Protein AF-Q73JK4-F1 (afdb_monomer)

Radius of gyration: 26.66 Å; Cα contacts (8 Å, |Δi|>4): 427; chains: 1; bounding box: 50×30×98 Å

Solvent-accessible surface area (backbone atoms only — not comparable to full-atom values): 11108 Å² total; per-residue (Å²): 114,75,69,60,55,52,54,52,52,51,53,50,55,59,63,65,76,62,78,70,52,68,52,53,29,38,41,34,30,67,18,94,51,61,34,34,29,37,45,32,38,89,97,44,72,45,82,47,76,38,48,56,70,35,71,49,78,42,79,42,57,73,50,74,44,81,46,74,71,32,61,63,66,47,53,35,36,82,47,78,59,87,50,36,35,43,34,30,57,38,85,62,67,42,66,33,43,35,41,26,69,62,42,60,40,44,39,39,29,81,89,60,58,34,34,32,44,99,87,70,43,79,40,68,58,49,78,46,51,54,42,79,46,76,51,39,18,36,50,86,86,46,62,85,71,63,38,65,56,48,69,43,52,58,88,93,43,50,28,39,52,79,50,72,57,85,43,37,41,33,24,37,39,76,66,84,71,85,46,76,49,37,37,37,55,46,77,56,92,50,37,35,42,32,38,65,59,89,128

Structure (mmCIF, N/CA/C/O backbone):
data_AF-Q73JK4-F1
#
_entry.id   AF-Q73JK4-F1
#
loop_
_atom_site.group_PDB
_atom_site.id
_atom_site.type_symbol
_atom_site.label_atom_id
_atom_site.label_alt_id
_atom_site.label_comp_id
_atom_site.label_asym_id
_atom_site.label_entity_id
_atom_site.label_seq_id
_atom_site.pdbx_PDB_ins_code
_atom_site.Cartn_x
_atom_site.Cartn_y
_atom_site.Cartn_z
_atom_site.occupancy
_atom_site.B_iso_or_equiv
_atom_site.auth_seq_id
_atom_site.auth_comp_id
_atom_site.auth_asym_id
_atom_site.auth_atom_id
_atom_site.pdbx_PDB_model_num
ATOM 1 N N . MET A 1 1 ? 7.862 6.770 -70.965 1.00 53.72 1 MET A N 1
ATOM 2 C CA . MET A 1 1 ? 8.336 7.521 -69.777 1.00 53.72 1 MET A CA 1
ATOM 3 C C . MET A 1 1 ? 7.375 7.482 -68.584 1.00 53.72 1 MET A C 1
ATOM 5 O O . MET A 1 1 ? 7.832 7.139 -67.507 1.00 53.72 1 MET A O 1
ATOM 9 N N . LYS A 1 2 ? 6.059 7.725 -68.732 1.00 56.34 2 LYS A N 1
ATOM 10 C CA . LYS A 1 2 ? 5.107 7.741 -67.589 1.00 56.34 2 LYS A CA 1
ATOM 11 C C . LYS A 1 2 ? 4.999 6.420 -66.791 1.00 56.34 2 LYS A C 1
ATOM 13 O O . LYS A 1 2 ? 4.845 6.461 -65.578 1.00 56.34 2 LYS A O 1
ATOM 18 N N . LYS A 1 3 ? 5.130 5.256 -67.446 1.00 58.12 3 LYS A N 1
ATOM 19 C CA . LYS A 1 3 ? 5.042 3.932 -66.787 1.00 58.12 3 LYS A CA 1
ATOM 20 C C . LYS A 1 3 ? 6.252 3.594 -65.897 1.00 58.12 3 LYS A C 1
ATOM 22 O O . LYS A 1 3 ? 6.072 2.969 -64.863 1.00 58.12 3 LYS A O 1
ATOM 27 N N . LEU A 1 4 ? 7.458 4.038 -66.265 1.00 66.38 4 LEU A N 1
ATOM 28 C CA . LEU A 1 4 ? 8.682 3.778 -65.487 1.00 66.38 4 LEU A CA 1
ATOM 29 C C . LEU A 1 4 ? 8.723 4.599 -64.190 1.00 66.38 4 LEU A C 1
ATOM 31 O O . LEU A 1 4 ? 9.137 4.087 -63.157 1.00 66.38 4 LEU A O 1
ATOM 35 N N . VAL A 1 5 ? 8.219 5.837 -64.225 1.00 70.88 5 VAL A N 1
ATOM 36 C CA . VAL A 1 5 ? 8.122 6.711 -63.042 1.00 70.88 5 VAL A CA 1
ATOM 37 C C . VAL A 1 5 ? 7.153 6.138 -62.002 1.00 70.88 5 VAL A C 1
ATOM 39 O O . VAL A 1 5 ? 7.446 6.168 -60.812 1.00 70.88 5 VAL A O 1
ATOM 42 N N . LEU A 1 6 ? 6.033 5.553 -62.443 1.00 69.00 6 LEU A N 1
ATOM 43 C CA . LEU A 1 6 ? 5.052 4.934 -61.549 1.00 69.00 6 LEU A CA 1
ATOM 44 C C . LEU A 1 6 ? 5.608 3.678 -60.856 1.00 69.00 6 LEU A C 1
ATOM 46 O O . LEU A 1 6 ? 5.409 3.503 -59.659 1.00 69.00 6 LEU A O 1
ATOM 50 N N . ILE A 1 7 ? 6.348 2.835 -61.585 1.00 73.56 7 ILE A N 1
ATOM 51 C CA . ILE A 1 7 ? 6.993 1.634 -61.025 1.00 73.56 7 ILE A CA 1
ATOM 52 C C . ILE A 1 7 ? 8.076 2.025 -60.010 1.00 73.56 7 ILE A C 1
ATOM 54 O O . ILE A 1 7 ? 8.154 1.426 -58.939 1.00 73.56 7 ILE A O 1
ATOM 58 N N . ALA A 1 8 ? 8.863 3.066 -60.303 1.00 72.62 8 ALA A N 1
ATOM 59 C CA . ALA A 1 8 ? 9.861 3.588 -59.373 1.00 72.62 8 ALA A CA 1
ATOM 60 C C . ALA A 1 8 ? 9.221 4.163 -58.095 1.00 72.62 8 ALA A C 1
ATOM 62 O O . ALA A 1 8 ? 9.694 3.871 -56.999 1.00 72.62 8 ALA A O 1
ATOM 63 N N . LEU A 1 9 ? 8.112 4.908 -58.205 1.00 67.88 9 LEU A N 1
ATOM 64 C CA . LEU A 1 9 ? 7.384 5.421 -57.037 1.00 67.88 9 LEU A CA 1
ATOM 6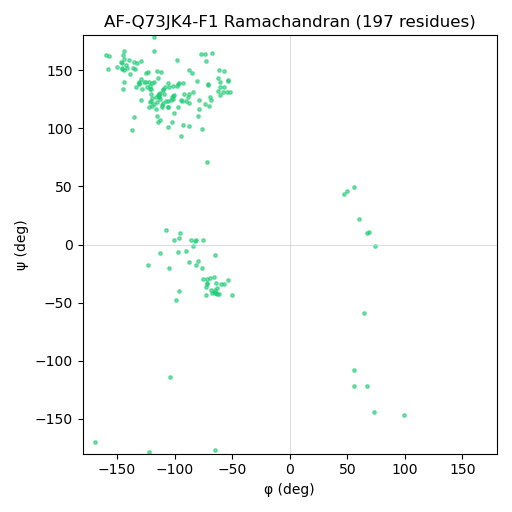5 C C . LEU A 1 9 ? 6.813 4.296 -56.163 1.00 67.88 9 LEU A C 1
ATOM 67 O O . LEU A 1 9 ? 6.919 4.357 -54.941 1.00 67.88 9 LEU A O 1
ATOM 71 N N . ILE A 1 10 ? 6.241 3.260 -56.782 1.00 69.06 10 ILE A N 1
ATOM 72 C CA . ILE A 1 10 ? 5.691 2.096 -56.075 1.00 69.06 10 ILE A CA 1
ATOM 73 C C . ILE A 1 10 ? 6.807 1.315 -55.360 1.00 69.06 10 ILE A C 1
ATOM 75 O O . ILE A 1 10 ? 6.645 0.941 -54.200 1.00 69.06 10 ILE A O 1
ATOM 79 N N . ALA A 1 11 ? 7.968 1.127 -55.995 1.00 66.38 11 ALA A N 1
ATOM 80 C CA . ALA A 1 11 ? 9.122 0.477 -55.370 1.00 66.38 11 ALA A CA 1
ATOM 81 C C . ALA A 1 11 ? 9.668 1.266 -54.162 1.00 66.38 11 ALA A C 1
ATOM 83 O O . ALA A 1 11 ? 10.025 0.666 -53.149 1.00 66.38 11 ALA A O 1
ATOM 84 N N . ILE A 1 12 ? 9.678 2.603 -54.230 1.00 63.09 12 ILE A N 1
ATOM 85 C CA . ILE A 1 12 ? 10.078 3.475 -53.111 1.00 63.09 12 ILE A CA 1
ATOM 86 C C . ILE A 1 12 ? 9.055 3.407 -51.963 1.00 63.09 12 ILE A C 1
ATOM 88 O O . ILE A 1 12 ? 9.449 3.346 -50.798 1.00 63.09 12 ILE A O 1
ATOM 92 N N . LEU A 1 13 ? 7.755 3.344 -52.275 1.00 59.56 13 LEU A N 1
ATOM 93 C CA . LEU A 1 13 ? 6.680 3.144 -51.293 1.00 59.56 13 LEU A CA 1
ATOM 94 C C . LEU A 1 13 ? 6.810 1.799 -50.555 1.00 59.56 13 LEU A C 1
ATOM 96 O O . LEU A 1 13 ? 6.700 1.762 -49.330 1.00 59.56 13 LEU A O 1
ATOM 100 N N . PHE A 1 14 ? 7.128 0.709 -51.262 1.00 58.28 14 PHE A N 1
ATOM 101 C CA . PHE A 1 14 ? 7.351 -0.601 -50.634 1.00 58.28 14 PHE A CA 1
ATOM 102 C C . PHE A 1 14 ? 8.666 -0.683 -49.842 1.00 58.28 14 PHE A C 1
ATOM 104 O O . PHE A 1 14 ? 8.705 -1.334 -48.799 1.00 58.28 14 PHE A O 1
ATOM 111 N N . ALA A 1 15 ? 9.724 0.012 -50.273 1.00 59.12 15 ALA A N 1
ATOM 112 C CA . ALA A 1 15 ? 10.984 0.086 -49.528 1.00 59.12 15 ALA A CA 1
ATOM 113 C C . ALA A 1 15 ? 10.872 0.945 -48.250 1.00 59.12 15 ALA A C 1
ATOM 115 O O . ALA A 1 15 ? 11.559 0.678 -47.261 1.00 59.12 15 ALA A O 1
ATOM 116 N N . GLY A 1 16 ? 9.992 1.953 -48.247 1.00 52.31 16 GLY A N 1
ATOM 117 C CA . GLY A 1 16 ? 9.736 2.826 -47.096 1.00 52.31 16 GLY A CA 1
ATOM 118 C C . GLY A 1 16 ? 8.901 2.181 -45.984 1.00 52.31 16 GLY A C 1
ATOM 119 O O . GLY A 1 16 ? 9.106 2.490 -44.813 1.00 52.31 16 GLY A O 1
ATOM 120 N N . CYS A 1 17 ? 8.013 1.238 -46.315 1.00 56.53 17 CYS A N 1
ATOM 121 C CA . CYS A 1 17 ? 7.096 0.597 -45.360 1.00 56.53 17 CYS A CA 1
ATOM 122 C C . CYS A 1 17 ? 7.697 -0.565 -44.538 1.00 56.53 17 CYS A C 1
ATOM 124 O O . CYS A 1 17 ? 6.978 -1.191 -43.762 1.00 56.53 17 CYS A O 1
ATOM 126 N N . GLY A 1 18 ? 8.991 -0.879 -44.692 1.00 57.12 18 GLY A N 1
ATOM 127 C CA . GLY A 1 18 ? 9.591 -2.104 -44.140 1.00 57.12 18 GLY A CA 1
ATOM 128 C C . GLY A 1 18 ? 10.615 -1.937 -43.012 1.00 57.12 18 GLY A C 1
ATOM 129 O O . GLY A 1 18 ? 11.055 -2.944 -42.454 1.00 57.12 18 GLY A O 1
ATOM 130 N N . LYS A 1 19 ? 11.040 -0.714 -42.661 1.00 66.88 19 LYS A N 1
ATOM 131 C CA . LYS A 1 19 ? 12.055 -0.535 -41.608 1.00 66.88 19 LYS A CA 1
ATOM 132 C C . LYS A 1 19 ? 11.429 -0.729 -40.233 1.00 66.88 19 LYS A C 1
ATOM 134 O O . LYS A 1 19 ? 10.811 0.173 -39.677 1.00 66.88 19 LYS A O 1
ATOM 139 N N . LYS A 1 20 ? 11.618 -1.925 -39.684 1.00 78.38 20 LYS A N 1
ATOM 140 C CA . LYS A 1 20 ? 11.304 -2.215 -38.290 1.00 78.38 20 LYS A CA 1
ATOM 141 C C . LYS A 1 20 ? 12.303 -1.478 -37.404 1.00 78.38 20 LYS A C 1
ATOM 143 O O . LYS A 1 20 ? 13.510 -1.699 -37.520 1.00 78.38 20 LYS A O 1
ATOM 148 N N . GLU A 1 21 ? 11.797 -0.591 -36.555 1.00 86.44 21 GLU A N 1
ATOM 149 C CA . GLU A 1 21 ? 12.604 0.037 -35.511 1.00 86.44 21 GLU A CA 1
ATOM 150 C C . GLU A 1 21 ? 13.150 -1.057 -34.588 1.00 86.44 21 GLU A C 1
ATOM 152 O O . GLU A 1 21 ? 12.469 -2.045 -34.315 1.00 86.44 21 GLU A O 1
ATOM 157 N N . LYS A 1 22 ? 14.399 -0.923 -34.164 1.00 91.12 22 LYS A N 1
ATOM 158 C CA . LYS A 1 22 ? 15.043 -1.850 -33.240 1.00 91.12 22 LYS A CA 1
ATOM 159 C C . LYS A 1 22 ? 16.075 -1.094 -32.430 1.00 91.12 22 LYS A C 1
ATOM 161 O O . LYS A 1 22 ? 16.637 -0.113 -32.919 1.00 91.12 22 LYS A O 1
ATOM 166 N N . GLY A 1 23 ? 16.351 -1.571 -31.231 1.00 94.00 23 GLY A N 1
ATOM 167 C CA . GLY A 1 23 ? 17.284 -0.905 -30.342 1.00 94.00 23 GLY A CA 1
ATOM 168 C C . GLY A 1 23 ? 17.656 -1.755 -29.145 1.00 94.00 23 GLY A C 1
ATOM 169 O O . GLY A 1 23 ? 17.347 -2.944 -29.072 1.00 94.00 23 GLY A O 1
ATOM 170 N N . ILE A 1 24 ? 18.339 -1.109 -28.212 1.00 96.62 24 ILE A N 1
ATOM 171 C CA . ILE A 1 24 ? 18.649 -1.641 -26.893 1.00 96.62 24 ILE A CA 1
ATOM 172 C C . ILE A 1 24 ? 18.039 -0.670 -25.891 1.00 96.62 24 ILE A C 1
ATOM 174 O O . ILE A 1 24 ? 18.169 0.543 -26.056 1.00 96.62 24 ILE A O 1
ATOM 178 N N . VAL A 1 25 ? 17.355 -1.204 -24.885 1.00 97.50 25 VAL A N 1
ATOM 179 C CA . VAL A 1 25 ? 16.922 -0.442 -23.716 1.00 97.50 25 VAL A CA 1
ATOM 180 C C . VAL A 1 25 ? 17.686 -0.934 -22.495 1.00 97.50 25 VAL A C 1
ATOM 182 O O . VAL A 1 25 ? 17.672 -2.128 -22.193 1.00 97.50 25 VAL A O 1
ATOM 185 N N . THR A 1 26 ? 18.343 -0.017 -21.794 1.00 98.38 26 THR A N 1
ATOM 186 C CA . THR A 1 26 ? 18.981 -0.287 -20.505 1.00 98.38 26 THR A CA 1
ATOM 187 C C . THR A 1 26 ? 17.956 -0.082 -19.400 1.00 98.38 26 THR A C 1
ATOM 189 O O . THR A 1 26 ? 17.386 1.000 -19.260 1.00 98.38 26 THR A O 1
ATOM 192 N N . ILE A 1 27 ? 17.707 -1.111 -18.600 1.00 98.38 27 ILE A N 1
ATOM 193 C CA . ILE A 1 27 ? 16.802 -1.052 -17.453 1.00 98.38 27 ILE A CA 1
ATOM 194 C C . ILE A 1 27 ? 17.660 -1.031 -16.194 1.00 98.38 27 ILE A C 1
ATOM 196 O O . ILE A 1 27 ? 18.408 -1.971 -15.945 1.00 98.38 27 ILE A O 1
ATOM 200 N N . GLU A 1 28 ? 17.566 0.040 -15.411 1.00 98.44 28 GLU A N 1
ATOM 201 C CA . GLU A 1 28 ? 18.341 0.243 -14.186 1.00 98.44 28 GLU A CA 1
ATOM 202 C C . GLU A 1 28 ? 17.430 0.229 -12.962 1.00 98.44 28 GLU A C 1
ATOM 204 O O . GLU A 1 28 ? 16.466 0.998 -12.875 1.00 98.44 28 GLU A O 1
ATOM 209 N N . ASN A 1 29 ? 17.783 -0.592 -11.976 1.00 98.50 29 ASN A N 1
ATOM 210 C CA . ASN A 1 29 ? 17.177 -0.535 -10.659 1.00 98.50 29 ASN A CA 1
ATOM 211 C C . ASN A 1 29 ? 18.012 0.370 -9.749 1.00 98.50 29 ASN A C 1
ATOM 213 O O . ASN A 1 29 ? 19.047 -0.037 -9.237 1.00 98.50 29 ASN A O 1
ATOM 217 N N . LYS A 1 30 ? 17.560 1.599 -9.511 1.00 97.69 30 LYS A N 1
ATOM 218 C CA . LYS A 1 30 ? 18.122 2.489 -8.479 1.00 97.69 30 LYS A CA 1
ATOM 219 C C . LYS A 1 30 ? 17.186 2.632 -7.275 1.00 97.69 30 LYS A C 1
ATOM 221 O O . LYS A 1 30 ? 17.375 3.521 -6.449 1.00 97.69 30 LYS A O 1
ATOM 226 N N . SER A 1 31 ? 16.162 1.785 -7.181 1.00 96.44 31 SER A N 1
ATOM 227 C CA . SER A 1 31 ? 15.329 1.673 -5.987 1.00 96.44 31 SER A CA 1
ATOM 228 C C . SER A 1 31 ? 16.056 0.875 -4.901 1.00 96.44 31 SER A C 1
ATOM 230 O O . SER A 1 31 ? 17.026 0.166 -5.170 1.00 96.44 31 SER A O 1
ATOM 232 N N . SER A 1 32 ? 15.572 0.961 -3.665 1.00 94.81 32 SER A N 1
ATOM 233 C CA . SER A 1 32 ? 16.084 0.163 -2.544 1.00 94.81 32 SER A CA 1
ATOM 234 C C . SER A 1 32 ? 15.521 -1.261 -2.498 1.00 94.81 32 SER A C 1
ATOM 236 O O . SER A 1 32 ? 15.800 -1.993 -1.551 1.00 94.81 32 SER A O 1
ATOM 238 N N . TYR A 1 33 ? 14.712 -1.659 -3.483 1.00 94.75 33 TYR A N 1
ATOM 239 C CA . TYR A 1 33 ? 14.026 -2.947 -3.504 1.00 94.75 33 TYR A CA 1
ATOM 240 C C . TYR A 1 33 ? 14.542 -3.822 -4.647 1.00 94.75 33 TYR A C 1
ATOM 242 O O . TYR A 1 33 ? 14.789 -3.305 -5.738 1.00 94.75 33 TYR A O 1
ATOM 250 N N . PRO A 1 34 ? 14.655 -5.147 -4.457 1.00 97.19 34 PRO A N 1
ATOM 251 C CA . PRO A 1 34 ? 14.716 -6.067 -5.582 1.00 97.19 34 PRO A CA 1
ATOM 252 C C . PRO A 1 34 ? 13.457 -5.895 -6.429 1.00 97.19 34 PRO A C 1
ATOM 254 O O . PRO A 1 34 ? 12.347 -5.893 -5.891 1.00 97.19 34 PRO A O 1
ATOM 257 N N . ILE A 1 35 ? 13.625 -5.749 -7.739 1.00 97.69 35 ILE A N 1
ATOM 258 C CA . ILE A 1 35 ? 12.501 -5.604 -8.662 1.00 97.69 35 ILE A CA 1
ATOM 259 C C . ILE A 1 35 ? 12.349 -6.864 -9.496 1.00 97.69 35 ILE A C 1
ATOM 261 O O . ILE A 1 35 ? 13.325 -7.397 -10.012 1.00 97.69 35 ILE A O 1
ATOM 265 N N . GLU A 1 36 ? 11.115 -7.321 -9.642 1.00 97.88 36 GLU A N 1
ATOM 266 C CA . GLU A 1 36 ? 10.721 -8.375 -10.568 1.00 97.88 36 GLU A CA 1
ATOM 267 C C . GLU A 1 36 ? 9.871 -7.718 -11.653 1.00 97.88 36 GLU A C 1
ATOM 269 O O . GLU A 1 36 ? 8.835 -7.118 -11.349 1.00 97.88 36 GLU A O 1
ATOM 274 N N . PHE A 1 37 ? 10.291 -7.797 -12.912 1.00 97.50 37 PHE A N 1
ATOM 275 C CA . PHE A 1 37 ? 9.540 -7.233 -14.030 1.00 97.50 37 PHE A CA 1
ATOM 276 C C . PHE A 1 37 ? 9.485 -8.187 -15.217 1.00 97.50 37 PHE A C 1
ATOM 278 O O . PHE A 1 37 ? 10.373 -9.005 -15.447 1.00 97.50 37 PHE A O 1
ATOM 285 N N . GLU A 1 38 ? 8.412 -8.052 -15.981 1.00 97.50 38 GLU A N 1
ATOM 286 C CA . GLU A 1 38 ? 8.227 -8.716 -17.257 1.00 97.50 38 GLU A CA 1
ATOM 287 C C . GLU A 1 38 ? 8.705 -7.788 -18.371 1.00 97.50 38 GLU A C 1
ATOM 289 O O . GLU A 1 38 ? 8.229 -6.655 -18.498 1.00 97.50 38 GLU A O 1
ATOM 294 N N . PHE A 1 39 ? 9.639 -8.278 -19.180 1.00 97.00 39 PHE A N 1
ATOM 295 C CA . PHE A 1 39 ? 10.012 -7.656 -20.441 1.00 97.00 39 PHE A CA 1
ATOM 296 C C . PHE A 1 39 ? 9.330 -8.410 -21.579 1.00 97.00 39 PHE A C 1
ATOM 298 O O . PHE A 1 39 ? 9.655 -9.573 -21.816 1.00 97.00 39 PHE A O 1
ATOM 305 N N . ALA A 1 40 ? 8.395 -7.760 -22.268 1.00 95.56 40 ALA A N 1
ATOM 306 C CA . ALA A 1 40 ? 7.591 -8.374 -23.320 1.00 95.56 40 ALA A CA 1
ATOM 307 C C . ALA A 1 40 ? 7.756 -7.647 -24.657 1.00 95.56 40 ALA A C 1
ATOM 309 O O . ALA A 1 40 ? 7.729 -6.420 -24.710 1.00 95.56 40 ALA A O 1
ATOM 310 N N . GLN A 1 41 ? 7.892 -8.400 -25.743 1.00 94.06 41 GLN A N 1
ATOM 311 C CA . GLN A 1 41 ? 7.932 -7.895 -27.118 1.00 94.06 41 GLN A CA 1
ATOM 312 C C . GLN A 1 41 ? 7.540 -9.011 -28.088 1.00 94.06 41 GLN A C 1
ATOM 314 O O . GLN A 1 41 ? 7.802 -10.172 -27.809 1.00 94.06 41 GLN A O 1
ATOM 319 N N . ASN A 1 42 ? 6.955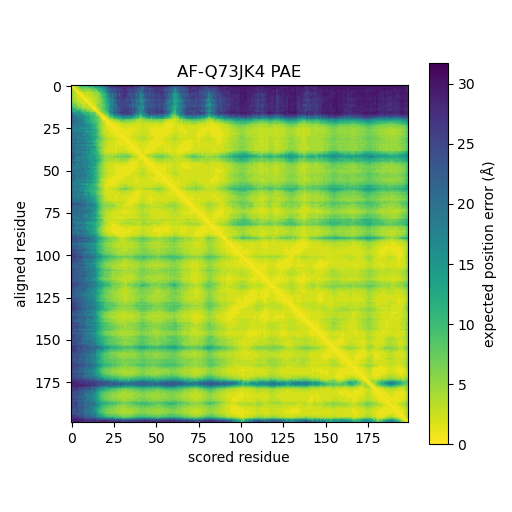 -8.681 -29.242 1.00 89.25 42 ASN A N 1
ATOM 320 C CA . ASN A 1 42 ? 6.739 -9.636 -30.344 1.00 89.25 42 ASN A CA 1
ATOM 321 C C . ASN A 1 42 ? 6.141 -11.000 -29.927 1.00 89.25 42 ASN A C 1
ATOM 323 O O . ASN A 1 42 ? 6.580 -12.036 -30.413 1.00 89.25 42 ASN A O 1
ATOM 327 N N . TYR A 1 43 ? 5.126 -10.995 -29.055 1.00 86.56 43 TYR A N 1
ATOM 328 C CA . TYR A 1 43 ? 4.458 -12.198 -28.517 1.00 86.56 43 TYR A CA 1
ATOM 329 C C . TYR A 1 43 ? 5.314 -13.090 -27.602 1.00 86.56 43 TYR A C 1
ATOM 331 O O . TYR A 1 43 ? 4.868 -14.164 -27.208 1.00 86.56 43 TYR A O 1
ATOM 339 N N . GLU A 1 44 ? 6.494 -12.628 -27.205 1.00 91.06 44 GLU A N 1
ATOM 340 C CA . GLU A 1 44 ? 7.361 -13.279 -26.231 1.00 91.06 44 GLU A CA 1
ATOM 341 C C . GLU A 1 44 ? 7.503 -12.405 -24.984 1.00 91.06 44 GLU A C 1
ATOM 343 O O . GLU A 1 44 ? 7.474 -11.170 -25.051 1.00 91.06 44 GLU A O 1
ATOM 348 N N . SER A 1 45 ? 7.682 -13.038 -23.827 1.00 94.81 45 SER A N 1
ATOM 349 C CA . SER A 1 45 ? 8.042 -12.327 -22.608 1.00 94.81 45 SER A CA 1
ATOM 350 C C . SER A 1 45 ? 9.033 -13.104 -21.756 1.00 94.81 45 SER A C 1
ATOM 352 O O . SER A 1 45 ? 9.116 -14.331 -21.805 1.00 94.81 45 SER A O 1
ATOM 354 N N . LYS A 1 46 ? 9.830 -12.360 -20.990 1.00 96.12 46 LYS A N 1
ATOM 355 C CA . LYS A 1 46 ? 10.783 -12.897 -20.020 1.00 96.12 46 LYS A CA 1
ATOM 356 C C . LYS A 1 46 ? 10.616 -12.194 -18.684 1.00 96.12 46 LYS A C 1
ATOM 358 O O . LYS A 1 46 ? 10.456 -10.974 -18.629 1.00 96.12 46 LYS A O 1
ATOM 363 N N . MET A 1 47 ? 10.698 -12.972 -17.615 1.00 97.81 47 MET A 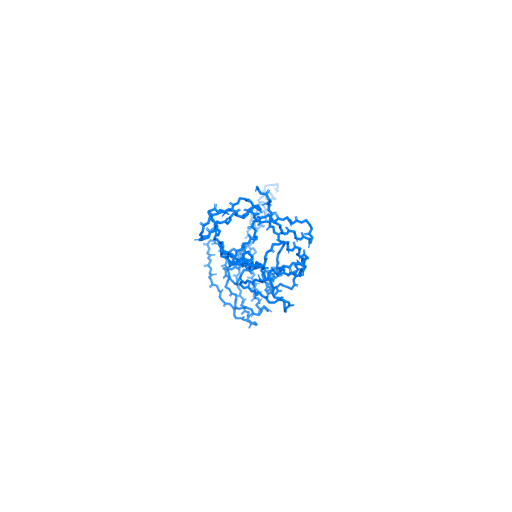N 1
ATOM 364 C CA . MET A 1 47 ? 10.761 -12.453 -16.255 1.00 97.81 47 MET A CA 1
ATOM 365 C C . MET A 1 47 ? 12.213 -12.175 -15.888 1.00 97.81 47 MET A C 1
ATOM 367 O O . MET A 1 47 ? 13.078 -13.028 -16.079 1.00 97.81 47 MET A O 1
ATOM 371 N N . ILE A 1 48 ? 12.479 -10.976 -15.378 1.00 97.81 48 ILE A N 1
ATOM 372 C CA . ILE A 1 48 ? 13.806 -10.545 -14.943 1.00 97.81 48 ILE A CA 1
ATOM 373 C C . ILE A 1 48 ? 13.710 -10.041 -13.507 1.00 97.81 48 ILE A C 1
ATOM 375 O O . ILE A 1 48 ? 12.763 -9.341 -13.144 1.00 97.81 48 ILE A O 1
ATOM 379 N N . ILE A 1 49 ? 14.720 -10.386 -12.710 1.00 98.12 49 ILE A N 1
ATOM 380 C CA . ILE A 1 49 ? 14.924 -9.846 -11.369 1.00 98.12 49 ILE A CA 1
ATOM 381 C C . ILE A 1 49 ? 16.196 -8.998 -11.385 1.00 98.12 49 ILE A C 1
ATOM 383 O O . ILE A 1 49 ? 17.229 -9.472 -11.851 1.00 98.12 49 ILE A O 1
ATOM 387 N N . LEU A 1 50 ? 16.123 -7.770 -10.870 1.00 98.31 50 LEU A N 1
ATOM 388 C CA . LEU A 1 50 ? 17.289 -6.908 -10.647 1.00 98.31 50 LEU A CA 1
ATOM 389 C C . LEU A 1 50 ? 17.393 -6.557 -9.167 1.00 98.31 50 LEU A C 1
ATOM 391 O O . LEU A 1 50 ? 16.420 -6.080 -8.573 1.00 98.31 50 LEU A O 1
ATOM 395 N N . GLN A 1 51 ? 18.571 -6.753 -8.576 1.00 98.25 51 GLN A N 1
ATOM 396 C CA . GLN A 1 51 ? 18.856 -6.267 -7.229 1.00 98.25 51 GLN A CA 1
ATOM 397 C C . GLN A 1 51 ? 19.043 -4.742 -7.242 1.00 98.25 51 GLN A C 1
ATOM 399 O O . GLN A 1 51 ? 19.190 -4.138 -8.311 1.00 98.25 51 GLN A O 1
ATOM 404 N N . PRO A 1 52 ? 18.990 -4.077 -6.076 1.00 98.06 52 PRO A N 1
ATOM 405 C CA . PRO A 1 52 ? 19.326 -2.663 -5.985 1.00 98.06 52 PRO A CA 1
ATOM 406 C C . PRO A 1 52 ? 20.691 -2.358 -6.614 1.00 98.06 52 PRO A C 1
ATOM 408 O O . PRO A 1 52 ? 21.689 -2.991 -6.283 1.00 98.06 52 PRO A O 1
ATOM 411 N N . ASN A 1 53 ? 20.727 -1.334 -7.464 1.00 97.38 53 ASN A N 1
ATOM 412 C CA . ASN A 1 53 ? 21.863 -0.866 -8.268 1.00 97.38 53 ASN A CA 1
ATOM 413 C C . ASN A 1 53 ? 22.252 -1.716 -9.484 1.00 97.38 53 ASN A C 1
ATOM 415 O O . ASN A 1 53 ? 23.134 -1.276 -10.227 1.00 97.38 53 ASN A O 1
ATOM 419 N N . ASP A 1 54 ? 21.568 -2.831 -9.742 1.00 98.38 54 ASP A N 1
ATOM 420 C CA . ASP A 1 54 ? 21.773 -3.620 -10.956 1.00 98.38 54 ASP A CA 1
ATOM 421 C C . ASP A 1 54 ? 21.188 -2.928 -12.194 1.00 98.38 54 ASP A C 1
ATOM 423 O O . ASP A 1 54 ? 20.261 -2.106 -12.129 1.00 98.38 54 ASP A O 1
ATOM 427 N N . SER A 1 55 ? 21.702 -3.322 -13.355 1.00 97.88 55 SER A N 1
ATOM 428 C CA . SER A 1 55 ? 21.155 -2.960 -14.654 1.00 97.88 55 SER A CA 1
ATOM 429 C 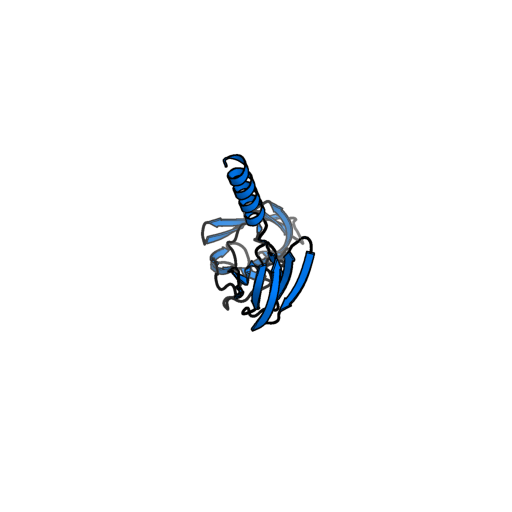C . SER A 1 55 ? 21.187 -4.134 -15.625 1.00 97.88 55 SER A C 1
ATOM 431 O O . SER A 1 55 ? 21.951 -5.085 -15.461 1.00 97.88 55 SER A O 1
ATOM 433 N N . ILE A 1 56 ? 20.344 -4.066 -16.652 1.00 98.44 56 ILE A N 1
ATOM 434 C CA . ILE A 1 56 ? 20.349 -5.024 -17.756 1.00 98.44 56 ILE A CA 1
ATOM 435 C C . ILE A 1 56 ? 20.024 -4.331 -19.071 1.00 98.44 56 ILE A C 1
ATOM 437 O O . ILE A 1 56 ? 19.110 -3.509 -19.146 1.00 98.44 56 ILE A O 1
ATOM 441 N N . ASP A 1 57 ? 20.724 -4.733 -20.123 1.00 98.19 57 ASP A N 1
ATOM 442 C CA . ASP A 1 57 ? 20.410 -4.335 -21.487 1.00 98.19 57 ASP A CA 1
ATOM 443 C C . ASP A 1 57 ? 19.466 -5.349 -22.133 1.00 98.19 57 ASP A C 1
ATOM 445 O O . ASP A 1 57 ? 19.697 -6.562 -22.125 1.00 98.19 57 ASP A O 1
ATOM 449 N N . CYS A 1 58 ? 18.376 -4.852 -22.711 1.00 96.06 58 CYS A N 1
ATOM 450 C CA . CYS A 1 58 ? 17.412 -5.658 -23.446 1.00 96.06 58 CYS A CA 1
ATOM 451 C C . CYS A 1 58 ? 17.322 -5.184 -24.894 1.00 96.06 58 CYS A C 1
ATOM 453 O O . CYS A 1 58 ? 16.939 -4.050 -25.174 1.00 96.06 58 CYS A O 1
ATOM 455 N N . VAL A 1 59 ? 17.641 -6.082 -25.825 1.00 94.56 59 VAL A N 1
ATOM 456 C CA . VAL A 1 59 ? 17.425 -5.855 -27.257 1.00 94.56 59 VAL A CA 1
ATOM 457 C C . VAL A 1 59 ? 15.929 -5.902 -27.550 1.00 94.56 59 VAL A C 1
ATOM 459 O O . VAL A 1 59 ? 15.241 -6.801 -27.060 1.00 94.56 59 VAL A O 1
ATOM 462 N N . TRP A 1 60 ? 15.433 -4.975 -28.368 1.00 93.50 60 TRP A N 1
ATOM 463 C CA . TRP A 1 60 ? 14.042 -4.955 -28.808 1.00 93.50 60 TRP A CA 1
ATOM 464 C C . TRP A 1 60 ? 13.882 -4.713 -30.310 1.00 93.50 60 TRP A C 1
ATOM 466 O O . TRP A 1 60 ? 14.698 -4.040 -30.941 1.00 93.50 60 TRP A O 1
ATOM 476 N N . GLU A 1 61 ? 12.799 -5.248 -30.874 1.00 90.69 61 GLU A N 1
ATOM 477 C CA . GLU A 1 61 ? 12.364 -5.026 -32.256 1.00 90.69 61 GLU A CA 1
ATOM 478 C C . GLU A 1 61 ? 10.892 -4.585 -32.262 1.00 90.69 61 GLU A C 1
ATOM 480 O O . GLU A 1 61 ? 10.053 -5.203 -31.613 1.00 90.69 61 GLU A O 1
ATOM 485 N N . ARG A 1 62 ? 10.568 -3.537 -33.028 1.00 87.56 62 ARG A N 1
ATOM 486 C CA . ARG A 1 62 ? 9.268 -2.847 -33.154 1.00 87.56 62 ARG A CA 1
ATOM 487 C C . ARG A 1 62 ? 8.785 -2.144 -31.886 1.00 87.56 62 ARG A C 1
ATOM 489 O O . ARG A 1 62 ? 8.523 -0.949 -31.940 1.00 87.56 62 ARG A O 1
ATOM 496 N N . TYR A 1 63 ? 8.619 -2.874 -30.789 1.00 90.00 63 TYR A N 1
ATOM 497 C CA . TYR A 1 63 ? 8.123 -2.358 -29.516 1.00 90.00 63 TYR A CA 1
ATOM 498 C C . TYR A 1 63 ? 8.576 -3.252 -28.364 1.00 90.00 63 TYR A C 1
ATOM 500 O O . TYR A 1 63 ? 8.924 -4.414 -28.561 1.00 90.00 63 TYR A O 1
ATOM 508 N N . PHE A 1 64 ? 8.515 -2.719 -27.150 1.00 94.38 64 PHE A N 1
ATOM 509 C CA . PHE A 1 64 ? 8.657 -3.504 -25.934 1.00 94.38 64 PHE A CA 1
ATOM 510 C C . PHE A 1 64 ? 7.737 -2.961 -24.841 1.00 94.38 64 PHE A C 1
ATOM 512 O O . PHE A 1 64 ? 7.325 -1.801 -24.859 1.00 94.38 64 PHE A O 1
ATOM 519 N N . HIS A 1 65 ? 7.454 -3.805 -23.858 1.00 95.06 65 HIS A N 1
ATOM 520 C CA . HIS A 1 65 ? 6.817 -3.438 -22.607 1.00 95.06 65 HIS A CA 1
ATOM 521 C C . HIS A 1 65 ? 7.707 -3.868 -21.447 1.00 95.06 65 HIS A C 1
ATOM 523 O O . HIS A 1 65 ? 8.205 -4.990 -21.420 1.00 95.06 65 HIS A O 1
ATOM 529 N N . CYS A 1 66 ? 7.868 -2.977 -20.473 1.00 95.88 66 CYS A N 1
ATOM 530 C CA . CYS A 1 66 ? 8.485 -3.277 -19.187 1.00 95.88 66 CYS A CA 1
ATOM 531 C C . CYS A 1 66 ? 7.423 -3.122 -18.096 1.00 95.88 66 CYS A C 1
ATOM 533 O O . CYS A 1 66 ? 7.029 -1.998 -17.757 1.00 95.88 66 CYS A O 1
ATOM 535 N N . ILE A 1 67 ? 6.942 -4.251 -17.576 1.00 95.44 67 ILE A N 1
ATOM 536 C CA . ILE A 1 67 ? 5.836 -4.324 -16.618 1.00 95.44 67 ILE A CA 1
ATOM 537 C C . ILE A 1 67 ? 6.385 -4.807 -15.279 1.00 95.44 67 ILE A C 1
ATOM 539 O O . ILE A 1 67 ? 6.703 -5.982 -15.117 1.00 95.44 67 ILE A O 1
ATOM 543 N N . ILE A 1 68 ? 6.477 -3.907 -14.303 1.00 96.38 68 ILE A N 1
ATOM 544 C CA . ILE A 1 68 ? 6.920 -4.255 -12.950 1.00 96.38 68 ILE A CA 1
ATOM 545 C C . ILE A 1 68 ? 5.846 -5.127 -12.286 1.00 96.38 68 ILE A C 1
ATOM 547 O O . ILE A 1 68 ? 4.683 -4.732 -12.213 1.00 96.38 68 ILE A O 1
ATOM 551 N N . LYS A 1 69 ? 6.238 -6.314 -11.818 1.00 95.31 69 LYS A N 1
ATOM 552 C CA . LYS A 1 69 ? 5.382 -7.245 -11.070 1.00 95.31 69 LYS A CA 1
ATOM 553 C C . LYS A 1 69 ? 5.563 -7.086 -9.565 1.00 95.31 69 LYS A C 1
ATOM 555 O O . LYS A 1 69 ? 4.571 -7.153 -8.842 1.00 95.31 69 LYS A O 1
ATOM 560 N N . LYS A 1 70 ? 6.802 -6.887 -9.096 1.00 93.31 70 LYS A N 1
ATOM 561 C CA . LYS A 1 70 ? 7.113 -6.672 -7.674 1.00 93.31 70 LYS A CA 1
ATOM 562 C C . LYS A 1 70 ? 8.291 -5.709 -7.467 1.00 93.31 70 LYS A C 1
ATOM 564 O O . LYS A 1 70 ? 9.190 -5.689 -8.305 1.00 93.31 70 LYS A O 1
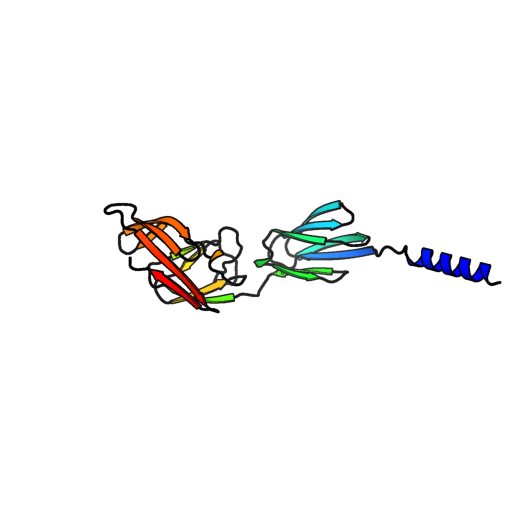ATOM 569 N N . PRO A 1 71 ? 8.327 -4.987 -6.330 1.00 92.06 71 PRO A N 1
ATOM 570 C CA . PRO A 1 71 ? 7.188 -4.725 -5.446 1.00 92.06 71 PRO A CA 1
ATOM 571 C C . PRO A 1 71 ? 6.120 -3.872 -6.159 1.00 92.06 71 PRO A C 1
ATOM 573 O O . PRO A 1 71 ? 6.229 -3.585 -7.351 1.00 92.06 71 PRO A O 1
ATOM 576 N N . SER A 1 72 ? 5.054 -3.499 -5.450 1.00 91.81 72 SER A N 1
ATOM 577 C CA . SER A 1 72 ? 3.999 -2.645 -6.008 1.00 91.81 72 SER A CA 1
ATOM 578 C C . SER A 1 72 ? 4.563 -1.352 -6.605 1.00 91.81 72 SER A C 1
ATOM 580 O O . SER A 1 72 ? 5.430 -0.701 -6.022 1.00 91.81 72 SER A O 1
ATOM 582 N N . THR A 1 73 ? 3.996 -0.909 -7.726 1.00 92.81 73 THR A N 1
ATOM 583 C CA . THR A 1 73 ? 4.343 0.379 -8.339 1.00 92.81 73 THR A CA 1
ATOM 584 C C . THR A 1 73 ? 3.960 1.581 -7.474 1.00 92.81 73 THR A C 1
ATOM 586 O O . THR A 1 73 ? 4.361 2.690 -7.789 1.00 92.81 73 THR A O 1
ATOM 589 N N . ASN A 1 74 ? 3.208 1.401 -6.383 1.00 93.81 74 ASN A N 1
ATOM 590 C CA . ASN A 1 74 ? 2.923 2.490 -5.442 1.00 93.81 74 ASN A CA 1
ATOM 591 C C . ASN A 1 74 ? 4.196 3.005 -4.756 1.00 93.81 74 ASN A C 1
ATOM 593 O O . ASN A 1 74 ? 4.295 4.196 -4.478 1.00 93.81 74 ASN A O 1
ATOM 597 N N . ILE A 1 75 ? 5.175 2.130 -4.515 1.00 93.94 75 ILE A N 1
ATOM 598 C CA . ILE A 1 75 ? 6.430 2.478 -3.830 1.00 93.94 75 ILE A CA 1
ATOM 599 C C . ILE A 1 75 ? 7.590 2.690 -4.808 1.00 93.94 75 ILE A C 1
ATOM 601 O O . ILE A 1 75 ? 8.719 2.933 -4.389 1.00 93.94 75 ILE A O 1
ATOM 605 N N . LEU A 1 76 ? 7.313 2.615 -6.113 1.00 95.31 76 LEU A N 1
ATOM 606 C CA . LEU A 1 76 ? 8.297 2.756 -7.178 1.00 95.31 76 LEU A CA 1
ATOM 607 C C . LEU A 1 76 ? 7.913 3.881 -8.134 1.00 95.31 76 LEU A C 1
ATOM 609 O O . LEU A 1 76 ? 6.743 4.131 -8.410 1.00 95.31 76 LEU A O 1
ATOM 613 N N . LYS A 1 77 ? 8.918 4.537 -8.699 1.00 94.31 77 LYS A N 1
ATOM 614 C CA . LYS A 1 77 ? 8.752 5.517 -9.767 1.00 94.31 77 LYS A CA 1
ATOM 615 C C . LYS A 1 77 ? 9.524 5.040 -10.987 1.00 94.31 77 LYS A C 1
ATOM 617 O O . LYS A 1 77 ? 10.721 4.790 -10.903 1.00 94.31 77 LYS A O 1
ATOM 622 N N . LYS A 1 78 ? 8.839 4.947 -12.126 1.00 94.69 78 LYS A N 1
ATOM 623 C CA . LYS A 1 78 ? 9.446 4.610 -13.417 1.00 94.69 78 LYS A CA 1
ATOM 624 C C . LYS A 1 78 ? 9.654 5.882 -14.239 1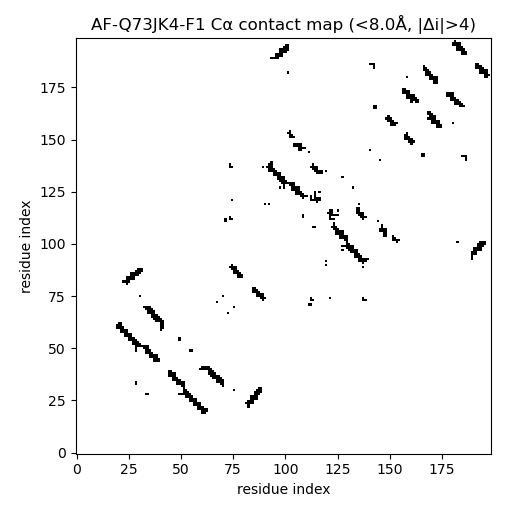.00 94.69 78 LYS A C 1
ATOM 626 O O . LYS A 1 78 ? 8.717 6.659 -14.409 1.00 94.69 78 LYS A O 1
ATOM 631 N N . GLN A 1 79 ? 10.864 6.086 -14.747 1.00 95.44 79 GLN A N 1
ATOM 632 C CA . GLN A 1 79 ? 11.185 7.086 -15.766 1.00 95.44 79 GLN A CA 1
ATOM 633 C C . GLN A 1 79 ? 11.651 6.345 -17.016 1.00 95.44 79 GLN A C 1
ATOM 635 O O . GLN A 1 79 ? 12.533 5.497 -16.914 1.00 95.44 79 GLN A O 1
ATOM 640 N N . GLU A 1 80 ? 11.054 6.624 -18.173 1.00 94.62 80 GLU A N 1
ATOM 641 C CA . GLU A 1 80 ? 11.347 5.885 -19.403 1.00 94.62 80 GLU A CA 1
ATOM 642 C C . GLU A 1 80 ? 11.641 6.811 -20.584 1.00 94.62 80 GLU A C 1
ATOM 644 O O . GLU A 1 80 ? 10.969 7.821 -20.796 1.00 94.62 80 GLU A O 1
ATOM 649 N N . THR A 1 81 ? 12.654 6.428 -21.353 1.00 92.94 81 THR A N 1
ATOM 650 C CA . THR A 1 81 ? 12.909 6.847 -22.732 1.00 92.94 81 THR A CA 1
ATOM 651 C C . THR A 1 81 ? 12.965 5.592 -23.610 1.00 92.94 81 THR A C 1
ATOM 653 O O . THR A 1 81 ? 12.778 4.474 -23.123 1.00 92.94 81 THR A O 1
ATOM 656 N N . LYS A 1 82 ? 13.227 5.743 -24.914 1.00 87.56 82 LYS A N 1
ATOM 657 C CA . LYS A 1 82 ? 13.385 4.591 -25.816 1.00 87.56 82 LYS A CA 1
ATOM 658 C C . LYS A 1 82 ? 14.626 3.745 -25.492 1.00 87.56 82 LYS A C 1
ATOM 660 O O . LYS A 1 82 ? 14.639 2.549 -25.768 1.00 87.56 82 LYS A O 1
ATOM 665 N N . GLU A 1 83 ? 15.649 4.366 -24.914 1.00 93.50 83 GLU A N 1
ATOM 666 C CA . GLU A 1 83 ? 16.971 3.787 -24.660 1.00 93.50 83 GLU A CA 1
ATOM 667 C C . GLU A 1 83 ? 17.186 3.423 -23.189 1.00 93.50 83 GLU A C 1
ATOM 669 O O . GLU A 1 83 ? 18.062 2.618 -22.883 1.00 93.50 83 GLU A O 1
ATOM 674 N N . LYS A 1 84 ? 16.413 4.003 -22.262 1.00 97.44 84 LYS A N 1
ATOM 675 C CA . LYS A 1 84 ? 16.628 3.807 -20.828 1.00 97.44 84 LYS A CA 1
ATOM 676 C C . LYS A 1 84 ? 15.330 3.769 -20.034 1.00 97.44 84 LYS A C 1
ATOM 678 O O . LYS A 1 84 ? 14.486 4.653 -20.155 1.00 97.44 84 LYS A O 1
ATOM 683 N N . ILE A 1 85 ? 15.217 2.791 -19.142 1.00 98.06 85 ILE A N 1
ATOM 684 C CA . ILE A 1 85 ? 14.222 2.759 -18.071 1.00 98.06 85 ILE A CA 1
ATOM 685 C C . ILE A 1 85 ? 14.954 2.842 -16.741 1.00 98.06 85 ILE A C 1
ATOM 687 O O . ILE A 1 85 ? 15.780 1.996 -16.416 1.00 98.06 85 ILE A O 1
ATOM 691 N N . LEU A 1 86 ? 14.614 3.849 -15.949 1.00 98.00 86 LEU A N 1
ATOM 692 C CA . LEU A 1 86 ? 15.123 4.032 -14.603 1.00 98.00 86 LEU A CA 1
ATOM 693 C C . LEU A 1 86 ? 14.002 3.771 -13.597 1.00 98.00 86 LEU A C 1
ATOM 695 O O . LEU A 1 86 ? 12.956 4.427 -13.635 1.00 98.00 86 LEU A O 1
ATOM 699 N N . ILE A 1 87 ? 14.224 2.814 -12.700 1.00 98.00 87 ILE A N 1
ATOM 700 C CA . ILE A 1 87 ? 13.298 2.468 -11.622 1.00 98.00 87 ILE A CA 1
ATOM 701 C C . ILE A 1 87 ? 13.876 2.998 -10.312 1.00 98.00 87 ILE A C 1
ATOM 703 O O . ILE A 1 87 ? 14.975 2.629 -9.908 1.00 98.00 87 ILE A O 1
ATOM 707 N N . LEU A 1 88 ? 13.134 3.898 -9.676 1.00 96.56 88 LEU A N 1
ATOM 708 C CA . LEU A 1 88 ? 13.497 4.628 -8.462 1.00 96.56 88 LEU A CA 1
ATOM 709 C C . LEU A 1 88 ? 12.529 4.283 -7.327 1.00 96.56 88 LEU A C 1
ATOM 711 O O . LEU A 1 88 ? 11.427 3.789 -7.575 1.00 96.56 88 LEU A O 1
ATOM 715 N N . ASN A 1 89 ? 12.892 4.642 -6.096 1.00 94.25 89 ASN A N 1
ATOM 716 C CA . ASN A 1 89 ? 11.914 4.753 -5.014 1.00 94.25 89 ASN A CA 1
ATOM 717 C C . ASN A 1 89 ? 10.872 5.833 -5.350 1.00 94.25 89 ASN A C 1
ATOM 719 O O . ASN A 1 89 ? 11.184 6.855 -5.969 1.00 94.25 89 ASN A O 1
ATOM 723 N N . ASN A 1 90 ? 9.616 5.604 -4.964 1.00 92.00 90 ASN A N 1
ATOM 724 C CA . ASN A 1 90 ? 8.600 6.646 -5.019 1.00 92.00 90 ASN A CA 1
ATOM 725 C C . ASN A 1 90 ? 8.607 7.465 -3.726 1.00 92.00 90 ASN A C 1
ATOM 727 O O . ASN A 1 90 ? 8.018 7.065 -2.725 1.00 92.00 90 ASN A O 1
ATOM 731 N N . ASP A 1 91 ? 9.201 8.653 -3.787 1.00 85.75 91 ASP A N 1
ATOM 732 C CA . ASP A 1 91 ? 9.254 9.572 -2.644 1.00 85.75 91 ASP A CA 1
ATOM 733 C C . ASP A 1 91 ? 7.986 10.438 -2.508 1.00 85.75 91 ASP A C 1
ATOM 735 O O . ASP A 1 91 ? 7.873 11.263 -1.598 1.00 85.75 91 ASP A O 1
ATOM 739 N N . LYS A 1 92 ? 7.011 10.293 -3.420 1.00 91.38 92 LYS A N 1
ATOM 740 C CA . LYS A 1 92 ? 5.765 11.062 -3.370 1.00 91.38 92 LYS A CA 1
ATOM 741 C C . LYS A 1 92 ? 4.811 10.455 -2.345 1.00 91.38 92 LYS A C 1
ATOM 743 O O . LYS A 1 92 ? 4.213 9.409 -2.588 1.00 91.38 92 LYS A O 1
ATOM 748 N N . LEU A 1 93 ? 4.599 11.181 -1.250 1.00 94.62 93 LEU A N 1
ATOM 749 C CA . LEU A 1 93 ? 3.657 10.816 -0.195 1.00 94.62 93 LEU A CA 1
ATOM 750 C C . LEU A 1 93 ? 2.464 11.770 -0.127 1.00 94.62 93 LEU A C 1
ATOM 752 O O . LEU A 1 93 ? 2.577 12.968 -0.390 1.00 94.62 93 LEU A O 1
ATOM 756 N N . TYR A 1 94 ? 1.325 11.217 0.274 1.00 96.00 94 TYR A N 1
ATOM 757 C CA . TYR A 1 94 ? 0.094 11.930 0.586 1.00 96.00 94 TYR A CA 1
ATOM 758 C C . TYR A 1 94 ? -0.083 11.942 2.101 1.00 96.00 94 TYR A C 1
ATOM 760 O O . TYR A 1 94 ? -0.088 10.884 2.735 1.00 96.00 94 TYR A O 1
ATOM 768 N N . SER A 1 95 ? -0.213 13.136 2.671 1.00 96.94 95 SER A N 1
ATOM 769 C CA . SER A 1 95 ? -0.359 13.343 4.112 1.00 96.94 95 SER A CA 1
ATOM 770 C C . SER A 1 95 ? -1.814 13.605 4.465 1.00 96.94 95 SER A C 1
ATOM 772 O O . SER A 1 95 ? -2.471 14.404 3.798 1.00 96.94 95 SER A O 1
ATOM 774 N N . TYR A 1 96 ? -2.284 12.978 5.540 1.00 97.69 96 TYR A N 1
ATOM 775 C CA . TYR A 1 96 ? -3.647 13.136 6.034 1.00 97.69 96 TYR A CA 1
ATOM 776 C C . TYR A 1 96 ? -3.660 13.464 7.520 1.00 97.69 96 TYR A C 1
ATOM 778 O O . TYR A 1 96 ? -2.890 12.887 8.291 1.00 97.69 96 TYR A O 1
ATOM 786 N N . THR A 1 97 ? -4.585 14.332 7.916 1.00 97.94 97 THR A N 1
ATOM 787 C CA . THR A 1 97 ? -4.963 14.529 9.315 1.00 97.94 97 THR A CA 1
ATOM 788 C C . THR A 1 97 ? -6.175 13.658 9.616 1.00 97.94 97 THR A C 1
ATOM 790 O O . THR A 1 97 ? -7.198 13.737 8.939 1.00 97.94 97 THR A O 1
ATOM 793 N N . VAL A 1 98 ? -6.048 12.805 10.627 1.00 98.19 98 VAL A N 1
ATOM 794 C CA . VAL A 1 98 ? -7.084 11.873 11.068 1.00 98.19 98 VAL A CA 1
ATOM 795 C C . VAL A 1 98 ? -7.664 12.368 12.384 1.00 98.19 98 VAL A C 1
ATOM 797 O O . VAL A 1 98 ? -6.934 12.503 13.363 1.00 98.19 98 VAL A O 1
ATOM 800 N N . GLN A 1 99 ? -8.975 12.578 12.421 1.00 98.25 99 GLN A N 1
ATOM 801 C CA . GLN A 1 99 ? -9.749 12.832 13.628 1.00 98.25 99 GLN A CA 1
ATOM 802 C C . GLN A 1 99 ? -10.559 11.579 13.972 1.00 98.25 99 GLN A C 1
ATOM 804 O O . GLN A 1 99 ? -11.593 11.302 13.366 1.00 98.25 99 GLN A O 1
ATOM 809 N N . ASN A 1 100 ? -10.077 10.809 14.945 1.00 98.00 100 ASN A N 1
ATOM 810 C CA . ASN A 1 100 ? -10.698 9.569 15.390 1.00 98.00 100 ASN A CA 1
ATOM 811 C C . ASN A 1 100 ? -11.462 9.766 16.708 1.00 98.00 100 ASN A C 1
ATOM 813 O O . ASN A 1 100 ? -10.875 9.855 17.786 1.00 98.00 100 ASN A O 1
ATOM 817 N N . GLY A 1 101 ? -12.789 9.806 16.624 1.00 96.38 101 GLY A N 1
ATOM 818 C CA . GLY A 1 101 ? -13.692 9.974 17.762 1.00 96.38 101 GLY A CA 1
ATOM 819 C C . GLY A 1 101 ? -14.067 8.684 18.500 1.00 96.38 101 GLY A C 1
ATOM 820 O O . GLY A 1 101 ? -14.899 8.746 19.403 1.00 96.38 101 GLY A O 1
ATOM 821 N N . VAL A 1 102 ? -13.514 7.522 18.131 1.00 94.81 102 VAL A N 1
ATOM 822 C CA . VAL A 1 102 ? -13.941 6.213 18.660 1.00 94.81 102 VAL A CA 1
ATOM 823 C C . VAL A 1 102 ? -12.934 5.678 19.694 1.00 94.81 102 VAL A C 1
ATOM 825 O O . VAL A 1 102 ? -12.782 6.257 20.772 1.00 94.81 102 VAL A O 1
ATOM 828 N N . CYS A 1 103 ? -12.255 4.574 19.390 1.00 94.75 103 CYS A N 1
ATOM 829 C CA . CYS A 1 103 ? -11.177 3.952 20.155 1.00 94.75 103 CYS A CA 1
ATOM 830 C C . CYS A 1 103 ? -9.897 3.962 19.312 1.00 94.75 103 CYS A C 1
ATOM 832 O O . CYS A 1 103 ? -9.933 4.383 18.159 1.00 94.75 103 CYS A O 1
ATOM 834 N N . ASN A 1 104 ? -8.778 3.468 19.840 1.00 96.38 104 ASN A N 1
ATOM 835 C CA . ASN A 1 104 ? -7.623 3.201 18.983 1.00 96.38 104 ASN A CA 1
ATOM 836 C C . ASN A 1 104 ? -8.026 2.165 17.923 1.00 96.38 104 ASN A C 1
ATOM 838 O O . ASN A 1 104 ? -8.604 1.130 18.256 1.00 96.38 104 ASN A O 1
ATOM 842 N N . LEU A 1 105 ? -7.759 2.473 16.656 1.00 97.06 105 LEU A N 1
ATOM 843 C CA . LEU A 1 105 ? -8.035 1.592 15.525 1.00 97.06 105 LEU A CA 1
ATOM 844 C C . LEU A 1 105 ? -6.723 1.253 14.836 1.00 97.06 105 LEU A C 1
ATOM 846 O O . LEU A 1 105 ? -5.892 2.132 14.638 1.00 97.06 105 LEU A O 1
ATOM 850 N N . THR A 1 106 ? -6.553 0.009 14.414 1.00 97.62 106 THR A N 1
ATOM 851 C CA . THR A 1 106 ? -5.426 -0.376 13.561 1.00 97.62 106 THR A CA 1
ATOM 852 C C . THR A 1 106 ? -5.898 -0.375 12.117 1.00 97.62 106 THR A C 1
ATOM 854 O O . THR A 1 106 ? -6.815 -1.119 11.772 1.00 97.62 106 THR A O 1
ATOM 857 N N . MET A 1 107 ? -5.299 0.464 11.272 1.00 97.44 107 MET A N 1
ATOM 858 C CA . MET A 1 107 ? -5.486 0.404 9.824 1.00 97.44 107 MET A CA 1
ATOM 859 C C . MET A 1 107 ? -4.460 -0.561 9.233 1.00 97.44 107 MET A C 1
ATOM 861 O O . MET A 1 107 ? -3.264 -0.423 9.478 1.00 97.44 107 MET A O 1
ATOM 865 N N . LEU A 1 108 ? -4.939 -1.532 8.464 1.00 97.69 108 LEU A N 1
ATOM 866 C CA . LEU A 1 108 ? -4.147 -2.565 7.812 1.00 97.69 108 LEU A CA 1
ATOM 867 C C . LEU A 1 108 ? -3.859 -2.169 6.363 1.00 97.69 108 LEU A C 1
ATOM 869 O O . LEU A 1 108 ? -4.749 -1.706 5.647 1.00 97.69 108 LEU A O 1
ATOM 873 N N . ASP A 1 109 ? -2.628 -2.400 5.920 1.00 96.06 109 ASP A N 1
ATOM 874 C CA . ASP A 1 109 ? -2.229 -2.208 4.529 1.00 96.06 109 ASP A CA 1
ATOM 875 C C . ASP A 1 109 ? -2.811 -3.307 3.635 1.00 96.06 109 ASP A C 1
ATOM 877 O O . ASP A 1 109 ? -3.371 -3.016 2.581 1.00 96.06 109 ASP A O 1
ATOM 881 N N . ASN A 1 110 ? -2.752 -4.563 4.093 1.00 94.38 110 ASN A N 1
ATOM 882 C CA . ASN A 1 110 ? -3.268 -5.740 3.388 1.00 94.38 110 ASN A CA 1
ATOM 883 C C . ASN A 1 110 ? -2.682 -5.904 1.967 1.00 94.38 110 ASN A C 1
ATOM 885 O O . ASN A 1 110 ? -3.422 -6.085 0.998 1.00 94.38 110 ASN A O 1
ATOM 889 N N . ASN A 1 111 ? -1.350 -5.834 1.850 1.00 91.94 111 ASN A N 1
ATOM 890 C CA . ASN A 1 111 ? -0.589 -5.945 0.594 1.00 91.94 111 ASN A CA 1
ATOM 891 C C . ASN A 1 111 ? -0.935 -4.877 -0.459 1.00 91.94 111 ASN A C 1
ATOM 893 O O . ASN A 1 111 ? -0.704 -5.071 -1.655 1.00 91.94 111 ASN A O 1
ATOM 897 N N . GLN A 1 112 ? -1.498 -3.743 -0.044 1.00 92.69 112 GLN A N 1
ATOM 898 C CA . GLN A 1 112 ? -1.792 -2.632 -0.943 1.00 92.69 112 GLN A CA 1
ATOM 899 C C . GLN A 1 112 ? -0.562 -1.758 -1.211 1.00 92.69 112 GLN A C 1
ATOM 901 O O . GLN A 1 112 ? -0.569 -0.996 -2.184 1.00 92.69 112 GLN A O 1
ATOM 906 N N . PHE A 1 113 ? 0.479 -1.851 -0.375 1.00 93.31 113 PHE A N 1
ATOM 907 C CA . PHE A 1 113 ? 1.636 -0.954 -0.371 1.00 93.31 113 PHE A CA 1
ATOM 908 C C . PHE A 1 113 ? 1.189 0.515 -0.375 1.00 93.31 113 PHE A C 1
ATOM 910 O O . PHE A 1 113 ? 1.612 1.331 -1.196 1.00 93.31 113 PHE A O 1
ATOM 917 N N . LEU A 1 114 ? 0.222 0.809 0.486 1.00 95.38 114 LEU A N 1
ATOM 918 C CA . LEU A 1 114 ? -0.437 2.091 0.662 1.00 95.38 114 LEU A CA 1
ATOM 919 C C . LEU A 1 114 ? 0.169 2.847 1.842 1.00 95.38 114 LEU A C 1
ATOM 921 O O . LEU A 1 114 ? 0.430 4.040 1.704 1.00 95.38 114 LEU A O 1
ATOM 925 N N . LEU A 1 115 ? 0.349 2.190 2.986 1.00 96.62 115 LEU A N 1
ATOM 926 C CA . LEU A 1 115 ? 0.705 2.838 4.246 1.00 96.62 115 LEU A CA 1
ATOM 927 C C . LEU A 1 115 ? 2.202 3.136 4.340 1.00 96.62 115 LEU A C 1
ATOM 929 O O . LEU A 1 115 ? 3.036 2.320 3.948 1.00 96.62 115 LEU A O 1
ATOM 933 N N . ALA A 1 116 ? 2.539 4.297 4.906 1.00 95.56 116 ALA A N 1
ATOM 934 C CA . ALA A 1 116 ? 3.915 4.706 5.152 1.00 95.56 116 ALA A CA 1
ATOM 935 C C . ALA A 1 116 ? 4.144 5.064 6.627 1.00 95.56 116 ALA A C 1
ATOM 937 O O . ALA A 1 116 ? 3.327 5.738 7.261 1.00 95.56 116 ALA A O 1
ATOM 938 N N . LEU A 1 117 ? 5.298 4.657 7.156 1.00 93.50 117 LEU A N 1
ATOM 939 C CA . LEU A 1 117 ? 5.815 5.111 8.444 1.00 93.50 117 LEU A CA 1
ATOM 940 C C . LEU A 1 117 ? 6.199 6.598 8.394 1.00 93.50 117 LEU A C 1
ATOM 942 O O . LEU A 1 117 ? 6.407 7.161 7.315 1.00 93.50 117 LEU A O 1
ATOM 946 N N . PRO A 1 118 ? 6.400 7.246 9.558 1.00 88.69 118 PRO A N 1
ATOM 947 C CA . PRO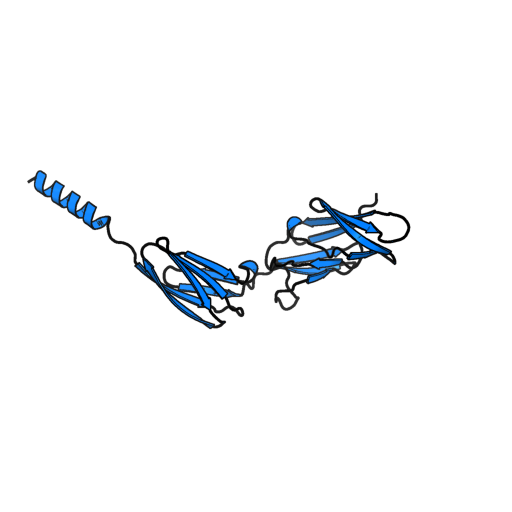 A 1 118 ? 6.961 8.595 9.617 1.00 88.69 118 PRO A CA 1
ATOM 948 C C . PRO A 1 118 ? 8.302 8.738 8.881 1.00 88.69 118 PRO A C 1
ATOM 950 O O . PRO A 1 118 ? 8.567 9.805 8.326 1.00 88.69 118 PRO A O 1
ATOM 953 N N . THR A 1 119 ? 9.087 7.653 8.831 1.00 89.81 119 THR A N 1
ATOM 954 C CA . THR A 1 119 ? 10.358 7.510 8.097 1.00 89.81 119 THR A CA 1
ATOM 955 C C . THR A 1 119 ? 10.194 7.351 6.583 1.00 89.81 119 THR A C 1
ATOM 957 O O . THR A 1 119 ? 11.190 7.174 5.893 1.00 89.81 119 THR A O 1
ATOM 960 N N . ASN A 1 120 ? 8.965 7.425 6.061 1.00 90.19 120 ASN A N 1
ATOM 961 C CA . ASN A 1 120 ? 8.606 7.268 4.648 1.00 90.19 120 ASN A CA 1
ATOM 962 C C . ASN A 1 120 ? 8.782 5.845 4.082 1.00 90.19 120 ASN A C 1
ATOM 964 O O . ASN A 1 120 ? 8.659 5.657 2.876 1.00 90.19 120 ASN A O 1
ATOM 968 N N . SER A 1 121 ? 9.018 4.840 4.927 1.00 91.06 121 SER A N 1
ATOM 969 C CA . SER A 1 121 ? 9.076 3.433 4.509 1.00 91.06 121 SER A CA 1
ATOM 970 C C . SER A 1 121 ? 7.687 2.776 4.526 1.00 91.06 121 SER A C 1
ATOM 972 O O . SER A 1 121 ? 6.867 3.147 5.370 1.00 91.06 121 SER A O 1
ATOM 974 N N . PRO A 1 122 ? 7.412 1.779 3.664 1.00 93.75 122 PRO A N 1
ATOM 975 C CA . PRO A 1 122 ? 6.188 0.978 3.727 1.00 93.75 122 PRO A CA 1
ATOM 976 C C . PRO A 1 122 ? 6.002 0.276 5.074 1.00 93.75 122 PRO A C 1
ATOM 978 O O . PRO A 1 122 ? 6.978 -0.082 5.732 1.00 93.75 122 PRO A O 1
ATOM 981 N N . THR A 1 123 ? 4.746 0.069 5.469 1.00 95.62 123 THR A N 1
ATOM 982 C CA . THR A 1 123 ? 4.369 -0.686 6.674 1.00 95.62 123 THR A CA 1
ATOM 983 C C . THR A 1 123 ? 3.096 -1.482 6.441 1.00 95.62 123 THR A C 1
ATOM 985 O O . THR A 1 123 ? 2.224 -1.053 5.689 1.00 95.62 123 THR A O 1
ATOM 988 N N . ASP A 1 124 ? 2.965 -2.613 7.129 1.00 96.94 124 ASP A N 1
ATOM 989 C CA . ASP A 1 124 ? 1.792 -3.487 7.032 1.00 96.94 124 ASP A CA 1
ATOM 990 C C . ASP A 1 124 ? 0.580 -2.940 7.791 1.00 96.94 124 ASP A C 1
ATOM 992 O O . ASP A 1 124 ? -0.558 -3.342 7.544 1.00 96.94 124 ASP A O 1
ATOM 996 N N . SER A 1 125 ? 0.807 -2.035 8.744 1.00 97.25 125 SER A N 1
ATOM 997 C CA . SER A 1 125 ? -0.261 -1.409 9.519 1.00 97.25 125 SER A CA 1
ATOM 998 C C . SER A 1 125 ? 0.174 -0.102 10.176 1.00 97.25 125 SER A C 1
ATOM 1000 O O . SER A 1 125 ? 1.369 0.184 10.308 1.00 97.25 125 SER A O 1
ATOM 1002 N N . ILE A 1 126 ? -0.815 0.691 10.595 1.00 97.44 126 ILE A N 1
ATOM 1003 C CA . ILE A 1 126 ? -0.640 1.873 11.443 1.00 97.44 126 ILE A CA 1
ATOM 1004 C C . ILE A 1 126 ? -1.743 1.948 12.501 1.00 97.44 126 ILE A C 1
ATOM 1006 O O . ILE A 1 126 ? -2.896 1.603 12.242 1.00 97.44 126 ILE A O 1
ATOM 1010 N N . THR A 1 127 ? -1.405 2.472 13.677 1.00 96.50 127 THR A N 1
ATOM 1011 C CA . THR A 1 127 ? -2.384 2.762 14.729 1.00 96.50 127 THR A CA 1
ATOM 1012 C C . THR A 1 127 ? -2.925 4.179 14.574 1.00 96.50 127 THR A C 1
ATOM 1014 O O . THR A 1 127 ? -2.180 5.157 14.605 1.00 96.50 127 THR A O 1
ATOM 1017 N N . LEU A 1 128 ? -4.243 4.293 14.459 1.00 96.56 128 LEU A N 1
ATOM 1018 C CA . LEU A 1 128 ? -5.001 5.534 14.514 1.00 96.56 128 LEU A CA 1
ATOM 1019 C C . LEU A 1 128 ? -5.486 5.734 15.949 1.00 96.56 128 LEU A C 1
ATOM 1021 O O . LEU A 1 128 ? -6.528 5.210 16.354 1.00 96.56 128 LEU A O 1
ATOM 1025 N N . ASN A 1 129 ? -4.709 6.473 16.738 1.00 95.06 129 ASN A N 1
ATOM 1026 C CA . ASN A 1 129 ? -5.062 6.770 18.125 1.00 95.06 129 ASN A CA 1
ATOM 1027 C C . ASN A 1 129 ? -6.377 7.553 18.208 1.00 95.06 129 ASN A C 1
ATOM 1029 O O . ASN A 1 129 ? -6.694 8.336 17.310 1.00 95.06 129 ASN A O 1
ATOM 1033 N N . LYS A 1 130 ? -7.125 7.377 19.302 1.00 95.94 130 LYS A N 1
ATOM 1034 C CA . LYS A 1 130 ? -8.258 8.254 19.617 1.00 95.94 130 LYS A CA 1
ATOM 1035 C C . LYS A 1 130 ? -7.774 9.708 19.708 1.00 95.94 130 LYS A C 1
ATOM 1037 O O . LYS A 1 130 ? -6.763 9.987 20.347 1.00 95.94 130 LYS A O 1
ATOM 1042 N N . GLY A 1 131 ? -8.521 10.629 19.108 1.00 96.44 131 GLY A N 1
ATOM 1043 C CA . GLY A 1 131 ? -8.149 12.036 18.975 1.00 96.44 131 GLY A CA 1
ATOM 1044 C C . GLY A 1 131 ? -7.574 12.348 17.595 1.00 96.44 131 GLY A C 1
ATOM 1045 O O . GLY A 1 131 ? -8.009 11.781 16.593 1.00 96.44 131 GLY A O 1
ATOM 1046 N N . GLN A 1 132 ? -6.631 13.288 17.537 1.00 97.25 132 GLN A N 1
ATOM 1047 C CA . GLN A 1 132 ? -6.018 13.731 16.287 1.00 97.25 132 GLN A CA 1
ATOM 1048 C C . GLN A 1 132 ? -4.679 13.029 16.049 1.00 97.25 132 GLN A C 1
ATOM 1050 O O . GLN A 1 132 ? -3.850 12.923 16.951 1.00 97.25 132 GLN A O 1
ATOM 1055 N N . SER A 1 133 ? -4.444 12.585 14.818 1.00 95.88 133 SER A N 1
ATOM 1056 C CA . SER A 1 133 ? -3.168 12.015 14.382 1.00 95.88 133 SER A CA 1
ATOM 1057 C C . SER A 1 133 ? -2.869 12.401 12.934 1.00 95.88 133 SER A C 1
ATOM 1059 O O . SER A 1 133 ? -3.744 12.902 12.228 1.00 95.88 133 SER A O 1
ATOM 1061 N N . ASN A 1 134 ? -1.630 12.186 12.491 1.00 96.75 134 ASN A N 1
ATOM 1062 C CA . ASN A 1 134 ? -1.241 12.372 11.098 1.00 96.75 134 ASN A CA 1
ATOM 1063 C C . ASN A 1 134 ? -0.726 11.055 10.531 1.00 96.75 134 ASN A C 1
ATOM 1065 O O . ASN A 1 134 ? 0.037 10.352 11.194 1.00 96.75 134 ASN A O 1
ATOM 1069 N N . ILE A 1 135 ? -1.110 10.757 9.295 1.00 97.19 135 ILE A N 1
ATOM 1070 C CA . ILE A 1 135 ? -0.666 9.562 8.575 1.00 97.19 135 ILE A CA 1
ATOM 1071 C C . ILE A 1 135 ? -0.134 9.943 7.196 1.00 97.19 135 ILE A C 1
ATOM 1073 O O . ILE A 1 135 ? -0.479 10.995 6.652 1.00 97.19 135 ILE A O 1
ATOM 1077 N N . LYS A 1 136 ? 0.699 9.073 6.624 1.00 96.69 136 LYS A N 1
ATOM 1078 C CA . LYS A 1 136 ? 1.236 9.216 5.270 1.00 96.69 136 LYS A CA 1
ATOM 1079 C C . LYS A 1 136 ? 0.923 7.970 4.451 1.00 96.69 136 LYS A C 1
ATOM 1081 O O . LYS A 1 136 ? 0.896 6.863 4.986 1.00 96.69 136 LYS A O 1
ATOM 1086 N N . THR A 1 137 ? 0.717 8.155 3.152 1.00 96.62 137 THR A N 1
ATOM 1087 C CA . THR A 1 137 ? 0.454 7.061 2.210 1.00 96.62 137 THR A CA 1
ATOM 1088 C C . THR A 1 137 ? 1.128 7.279 0.858 1.00 96.62 137 THR A C 1
ATOM 1090 O O . THR A 1 137 ? 1.373 8.415 0.459 1.00 96.62 137 THR A O 1
ATOM 1093 N N . PHE A 1 138 ? 1.417 6.196 0.137 1.00 95.31 138 PHE A N 1
ATOM 1094 C CA . PHE A 1 138 ? 2.081 6.215 -1.176 1.00 95.31 138 PHE A CA 1
ATOM 1095 C C . PHE A 1 138 ? 1.151 6.562 -2.346 1.00 95.31 138 PHE A C 1
ATOM 1097 O O . PHE A 1 138 ? 1.596 6.897 -3.445 1.00 95.31 138 PHE A O 1
ATOM 1104 N N . ARG A 1 139 ? -0.163 6.514 -2.119 1.00 93.81 139 ARG A N 1
ATOM 1105 C CA . ARG A 1 139 ? -1.195 6.949 -3.066 1.00 93.81 139 ARG A CA 1
ATOM 1106 C C . ARG A 1 139 ? -2.359 7.576 -2.313 1.00 93.81 139 ARG A C 1
ATOM 1108 O O . ARG A 1 139 ? -2.514 7.328 -1.124 1.00 93.81 139 ARG A O 1
ATOM 1115 N N . SER A 1 140 ? -3.198 8.326 -3.023 1.00 94.12 140 SER A N 1
ATOM 1116 C CA . SER A 1 140 ? -4.384 8.935 -2.422 1.00 94.12 140 SER A CA 1
ATOM 1117 C C . SER A 1 140 ? -5.268 7.887 -1.732 1.00 94.12 140 SER A C 1
ATOM 1119 O O . SER A 1 140 ? -5.597 6.840 -2.306 1.00 94.12 140 SER A O 1
ATOM 1121 N N . LEU A 1 141 ? -5.647 8.182 -0.494 1.00 94.88 141 LEU A N 1
ATOM 1122 C CA . LEU A 1 141 ? -6.579 7.398 0.297 1.00 94.88 141 LEU A CA 1
ATOM 1123 C C . LEU A 1 141 ? -7.992 7.543 -0.267 1.00 94.88 141 LEU A C 1
ATOM 1125 O O . LEU A 1 141 ? -8.449 8.627 -0.625 1.00 94.88 141 LEU A O 1
ATOM 1129 N N . SER A 1 142 ? -8.698 6.427 -0.321 1.00 94.12 142 SER A N 1
ATOM 1130 C CA . SER A 1 142 ? -10.117 6.377 -0.630 1.00 94.12 142 SER A CA 1
ATOM 1131 C C . SER A 1 142 ? -10.770 5.484 0.401 1.00 94.12 142 SER A C 1
ATOM 1133 O O . SER A 1 142 ? -10.129 4.608 0.974 1.00 94.12 142 SER A O 1
ATOM 1135 N N . VAL A 1 143 ? -12.068 5.656 0.624 1.00 94.06 143 VAL A N 1
ATOM 1136 C CA . VAL A 1 143 ? -12.783 4.792 1.564 1.00 94.06 143 VAL A CA 1
ATOM 1137 C C . VAL A 1 143 ? -12.496 3.322 1.258 1.00 94.06 143 VAL A C 1
ATOM 1139 O O . VAL A 1 143 ? -12.183 2.576 2.174 1.00 94.06 143 VAL A O 1
ATOM 1142 N N . GLN A 1 144 ? -12.513 2.921 -0.016 1.00 93.19 144 GLN A N 1
ATOM 1143 C CA . GLN A 1 144 ? -12.315 1.534 -0.451 1.00 93.19 144 GLN A CA 1
ATOM 1144 C C . GLN A 1 144 ? -10.983 0.929 0.017 1.00 93.19 144 GLN A C 1
ATOM 1146 O O . GLN A 1 144 ? -10.948 -0.259 0.328 1.00 93.19 144 GLN A O 1
ATOM 1151 N N . ASN A 1 145 ? -9.918 1.730 0.114 1.00 93.94 145 ASN A N 1
ATOM 1152 C CA . ASN A 1 145 ? -8.597 1.252 0.527 1.00 93.94 145 ASN A CA 1
ATOM 1153 C C . ASN A 1 145 ? -8.348 1.313 2.046 1.00 93.94 145 ASN A C 1
ATOM 1155 O O . ASN A 1 145 ? -7.356 0.758 2.515 1.00 93.94 145 ASN A O 1
ATOM 1159 N N . VAL A 1 146 ? -9.277 1.890 2.820 1.00 96.25 146 VAL A N 1
ATOM 1160 C CA . VAL A 1 146 ? -9.284 1.796 4.287 1.00 96.25 146 VAL A CA 1
ATOM 1161 C C . VAL A 1 146 ? -9.722 0.406 4.714 1.00 96.25 146 VAL A C 1
ATOM 1163 O O . VAL A 1 146 ? -10.834 -0.022 4.407 1.00 96.25 146 VAL A O 1
ATOM 1166 N N . ILE A 1 147 ? -8.863 -0.287 5.451 1.00 96.69 147 ILE A N 1
ATOM 1167 C CA . ILE A 1 147 ? -9.144 -1.588 6.053 1.00 96.69 147 ILE A CA 1
ATOM 1168 C C . ILE A 1 147 ? -8.755 -1.477 7.519 1.00 96.69 147 ILE A C 1
ATOM 1170 O O . ILE A 1 147 ? -7.625 -1.111 7.818 1.00 96.69 147 ILE A O 1
ATOM 1174 N N . PHE A 1 148 ? -9.680 -1.767 8.426 1.00 97.25 148 PHE A N 1
ATOM 1175 C CA . PHE A 1 148 ? -9.371 -1.842 9.849 1.00 97.25 148 PHE A CA 1
ATOM 1176 C C . PHE A 1 148 ? -9.156 -3.286 10.279 1.00 97.25 148 PHE A C 1
ATOM 1178 O O . PHE A 1 148 ? -9.638 -4.215 9.627 1.00 97.25 148 PHE A O 1
ATOM 1185 N N . ASP A 1 149 ? -8.454 -3.458 11.395 1.00 96.12 149 ASP A N 1
ATOM 1186 C CA . ASP A 1 149 ? -8.475 -4.717 12.127 1.00 96.12 149 ASP A CA 1
ATOM 1187 C C . ASP A 1 149 ? -9.927 -5.114 12.427 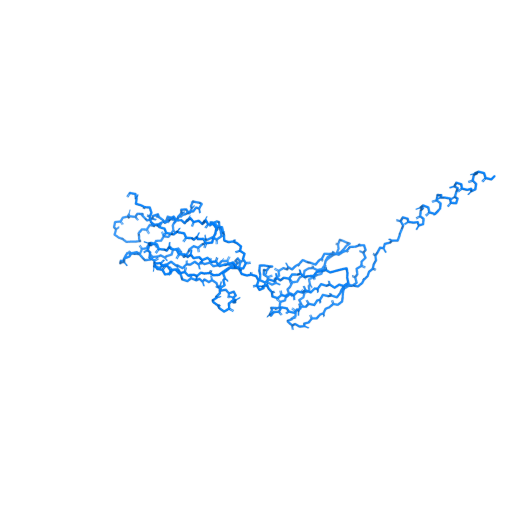1.00 96.12 149 ASP A C 1
ATOM 1189 O O . ASP A 1 149 ? -10.802 -4.284 12.720 1.00 96.12 149 ASP A O 1
ATOM 1193 N N . LYS A 1 150 ? -10.179 -6.415 12.311 1.00 96.00 150 LYS A N 1
ATOM 1194 C CA . LYS A 1 150 ? -11.475 -7.001 12.613 1.00 96.00 150 LYS A CA 1
ATOM 1195 C C . LYS A 1 150 ? -11.755 -6.955 14.109 1.00 96.00 150 LYS A C 1
ATOM 1197 O O . LYS A 1 150 ? -12.921 -6.887 14.472 1.00 96.00 150 LYS A O 1
ATOM 1202 N N . ASN A 1 151 ? -10.736 -6.992 14.963 1.00 95.94 151 ASN A N 1
ATOM 1203 C CA . ASN A 1 151 ? -10.910 -6.951 16.411 1.00 95.94 151 ASN A CA 1
ATOM 1204 C C . ASN A 1 151 ? -10.614 -5.549 16.934 1.00 95.94 151 ASN A C 1
ATOM 1206 O O . ASN A 1 151 ? -9.536 -5.008 16.699 1.00 95.94 151 ASN A O 1
ATOM 1210 N N . ILE A 1 152 ? -11.565 -4.967 17.661 1.00 95.69 152 ILE A N 1
ATOM 1211 C CA . ILE A 1 152 ? -11.388 -3.665 18.307 1.00 95.69 152 ILE A CA 1
ATOM 1212 C C . ILE A 1 152 ? -11.914 -3.699 19.738 1.00 95.69 152 ILE A C 1
ATOM 1214 O O . ILE A 1 152 ? -12.797 -4.487 20.083 1.00 95.69 152 ILE A O 1
ATOM 1218 N N . THR A 1 153 ? -11.412 -2.784 20.561 1.00 94.88 153 THR A N 1
ATOM 1219 C CA . THR A 1 153 ? -11.861 -2.606 21.943 1.00 94.88 153 THR A CA 1
ATOM 1220 C C . THR A 1 153 ? -12.448 -1.212 22.119 1.00 94.88 153 THR A C 1
ATOM 1222 O O . THR A 1 153 ? -11.755 -0.216 21.919 1.00 94.88 153 THR A O 1
ATOM 1225 N N . ILE A 1 154 ? -13.719 -1.126 22.517 1.00 91.69 154 ILE A N 1
ATOM 1226 C CA . ILE A 1 154 ? -14.396 0.144 22.812 1.00 91.69 154 ILE A CA 1
ATOM 1227 C C . ILE A 1 154 ? -14.738 0.159 24.302 1.00 91.69 154 ILE A C 1
ATOM 1229 O O . ILE A 1 154 ? -15.605 -0.585 24.755 1.00 91.69 154 ILE A O 1
ATOM 1233 N N . GLY A 1 155 ? -14.058 1.012 25.073 1.00 89.00 155 GLY A N 1
ATOM 1234 C CA . GLY A 1 155 ? -14.146 0.969 26.534 1.00 89.00 155 GLY A CA 1
ATOM 1235 C C . GLY A 1 155 ? -13.516 -0.321 27.061 1.00 89.00 155 GLY A C 1
ATOM 1236 O O . GLY A 1 155 ? -12.351 -0.585 26.782 1.00 89.00 155 GLY A O 1
ATOM 1237 N N . THR A 1 156 ? -14.287 -1.123 27.793 1.00 91.00 156 THR A N 1
ATOM 1238 C CA . THR A 1 156 ? -13.874 -2.448 28.296 1.00 91.00 156 THR A CA 1
ATOM 1239 C C . THR A 1 156 ? -14.338 -3.604 27.410 1.00 91.00 156 THR A C 1
ATOM 1241 O O . THR A 1 156 ? -13.993 -4.755 27.661 1.00 91.00 156 THR A O 1
ATOM 1244 N N . ASP A 1 157 ? -15.141 -3.311 26.390 1.00 93.50 157 ASP A N 1
ATOM 1245 C CA . ASP A 1 157 ? -15.836 -4.310 25.592 1.00 93.50 157 ASP A CA 1
ATOM 1246 C C . ASP A 1 157 ? -15.068 -4.644 24.309 1.00 93.50 157 ASP A C 1
ATOM 1248 O O . ASP A 1 157 ? -14.565 -3.756 23.614 1.00 93.50 157 ASP A O 1
ATOM 1252 N N . GLN A 1 158 ? -15.034 -5.933 23.968 1.00 95.44 158 GLN A N 1
ATOM 1253 C CA . GLN A 1 158 ? -14.438 -6.443 22.735 1.00 95.44 158 GLN A CA 1
ATOM 1254 C C . GLN A 1 158 ? -15.483 -6.559 21.625 1.00 95.44 158 GLN A C 1
ATOM 1256 O O . GLN A 1 158 ? -16.615 -6.998 21.846 1.00 95.44 158 GLN A O 1
ATOM 1261 N N . TYR A 1 159 ? -15.082 -6.184 20.416 1.00 96.38 159 TYR A N 1
ATOM 1262 C CA . TYR A 1 159 ? -15.939 -6.114 19.243 1.00 96.38 159 TYR A CA 1
ATOM 1263 C C . TYR A 1 159 ? -15.254 -6.768 18.042 1.00 96.38 159 TYR A C 1
ATOM 1265 O O . TYR A 1 159 ? -14.082 -6.508 17.773 1.00 96.38 159 TYR A O 1
ATOM 1273 N N . LEU A 1 160 ? -16.009 -7.574 17.291 1.00 96.94 160 LEU A N 1
ATOM 1274 C CA . LEU A 1 160 ? -15.552 -8.233 16.069 1.00 96.94 160 LEU A CA 1
ATOM 1275 C C . LEU A 1 160 ? -16.293 -7.682 14.848 1.00 96.94 160 LEU A C 1
ATOM 1277 O O . LEU A 1 160 ? -17.526 -7.644 14.816 1.00 96.94 160 LEU A O 1
ATOM 1281 N N . GLN A 1 161 ? -15.544 -7.288 13.822 1.00 96.88 161 GLN A N 1
ATOM 1282 C CA . GLN A 1 161 ? -16.084 -6.834 12.552 1.00 96.88 161 GLN A CA 1
ATOM 1283 C C . GLN A 1 161 ? -16.727 -8.005 11.814 1.00 96.88 161 GLN A C 1
ATOM 1285 O O . GLN A 1 161 ? -16.080 -9.020 11.559 1.00 96.88 161 GLN A O 1
ATOM 1290 N N . PHE A 1 162 ? -17.983 -7.836 11.406 1.00 95.62 162 PHE A N 1
ATOM 1291 C CA . PHE A 1 162 ? -18.720 -8.861 10.659 1.00 95.62 162 PHE A CA 1
ATOM 1292 C C . PHE A 1 162 ? -19.250 -8.365 9.311 1.00 95.62 162 PHE A C 1
ATOM 1294 O O . PHE A 1 162 ? -19.585 -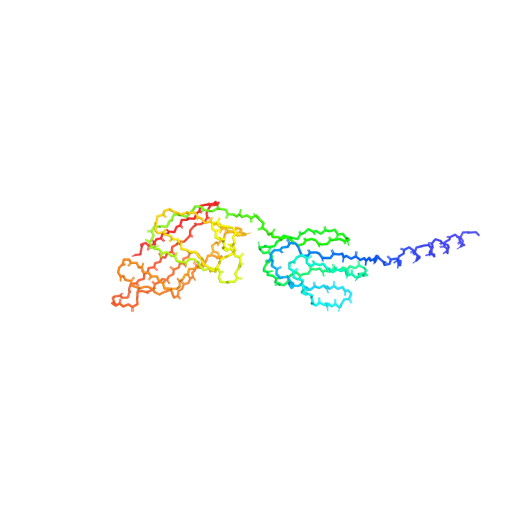9.175 8.451 1.00 95.62 162 PHE A O 1
ATOM 1301 N N . LYS A 1 163 ? -19.324 -7.044 9.103 1.00 96.00 163 LYS A N 1
ATOM 1302 C CA . LYS A 1 163 ? -19.766 -6.452 7.837 1.00 96.00 163 LYS A CA 1
ATOM 1303 C C . LYS A 1 163 ? -19.018 -5.151 7.555 1.00 96.00 163 LYS A C 1
ATOM 1305 O O . LYS A 1 163 ? -18.617 -4.413 8.458 1.00 96.00 163 LYS A O 1
ATOM 1310 N N . ARG A 1 164 ? -18.868 -4.856 6.268 1.00 95.19 164 ARG A N 1
ATOM 1311 C CA . ARG A 1 164 ? -18.488 -3.546 5.751 1.00 95.19 164 ARG A CA 1
ATOM 1312 C C . ARG A 1 164 ? -19.447 -3.156 4.632 1.00 95.19 164 ARG A C 1
ATOM 1314 O O . ARG A 1 164 ? -19.786 -4.003 3.813 1.00 95.19 164 ARG A O 1
ATOM 1321 N N . ASP A 1 165 ? -19.855 -1.895 4.605 1.00 95.31 165 ASP A N 1
ATOM 1322 C CA . ASP A 1 165 ? -20.696 -1.324 3.554 1.00 95.31 165 ASP A CA 1
ATOM 1323 C C . ASP A 1 165 ? -20.168 0.063 3.178 1.00 95.31 165 ASP A C 1
ATOM 1325 O O . ASP A 1 165 ? -20.345 1.031 3.917 1.00 95.31 165 ASP A O 1
ATOM 1329 N N . GLY A 1 166 ? -19.398 0.142 2.091 1.00 94.44 166 GLY A N 1
ATOM 1330 C CA . GLY A 1 166 ? -18.694 1.364 1.704 1.00 94.44 166 GLY A CA 1
ATOM 1331 C C . GLY A 1 166 ? -17.789 1.894 2.823 1.00 94.44 166 GLY A C 1
ATOM 1332 O O . GLY A 1 166 ? -16.732 1.317 3.112 1.00 94.44 166 GLY A O 1
ATOM 1333 N N . ASN A 1 167 ? -18.208 3.009 3.427 1.00 96.75 167 ASN A N 1
ATOM 1334 C CA . ASN A 1 167 ? -17.520 3.669 4.534 1.00 96.75 167 ASN A CA 1
ATOM 1335 C C . ASN A 1 167 ? -18.035 3.313 5.932 1.00 96.75 167 ASN A C 1
ATOM 1337 O O . ASN A 1 167 ? -17.584 3.913 6.908 1.00 96.75 167 ASN A O 1
ATOM 1341 N N . LEU A 1 168 ? -18.959 2.361 6.026 1.00 97.50 168 LEU A N 1
ATOM 1342 C CA . LEU A 1 168 ? -19.517 1.865 7.273 1.00 97.50 168 LEU A CA 1
ATOM 1343 C C . LEU A 1 168 ? -18.877 0.527 7.639 1.00 97.50 168 LEU A C 1
ATOM 1345 O O . LEU A 1 168 ? -18.859 -0.417 6.847 1.00 97.50 168 LEU A O 1
ATOM 1349 N N . PHE A 1 169 ? -18.374 0.442 8.863 1.00 97.62 169 PHE A N 1
ATOM 1350 C CA . PHE A 1 169 ? -17.730 -0.733 9.433 1.00 97.62 169 PHE A CA 1
ATOM 1351 C C . PHE A 1 169 ? -18.574 -1.208 10.615 1.00 97.62 169 PHE A C 1
ATOM 1353 O O . PHE A 1 169 ? -18.754 -0.477 11.589 1.00 97.62 169 PHE A O 1
ATOM 1360 N N . TYR A 1 170 ? -19.122 -2.416 10.511 1.00 97.06 170 TYR A N 1
ATOM 1361 C CA . TYR A 1 170 ? -20.052 -2.971 11.488 1.00 97.06 170 TYR A CA 1
ATOM 1362 C C . TYR A 1 170 ? -19.339 -3.982 12.367 1.00 97.06 170 TYR A C 1
ATOM 1364 O O . TYR A 1 170 ? -18.796 -4.979 11.875 1.00 97.06 170 TYR A O 1
ATOM 1372 N N . TYR A 1 171 ? -19.413 -3.743 13.668 1.00 96.44 171 TYR A N 1
ATOM 1373 C CA . TYR A 1 171 ? -18.816 -4.584 14.682 1.00 96.44 171 TYR A CA 1
ATOM 1374 C C . TYR A 1 171 ? -19.870 -5.083 15.660 1.00 96.44 171 TYR A C 1
ATOM 1376 O O . TYR A 1 171 ? -20.758 -4.336 16.068 1.00 96.44 171 TYR A O 1
ATOM 1384 N N . LYS A 1 172 ? -19.756 -6.348 16.052 1.00 95.38 172 LYS A N 1
ATOM 1385 C CA . LYS A 1 172 ? -20.631 -6.996 17.028 1.00 95.38 172 LYS A CA 1
ATOM 1386 C C . LYS A 1 172 ? -19.845 -7.248 18.307 1.00 95.38 172 LYS A C 1
ATOM 1388 O O . LYS A 1 172 ? -18.724 -7.755 18.236 1.00 95.38 172 LYS A O 1
ATOM 1393 N N . LYS A 1 173 ? -20.427 -6.909 19.458 1.00 95.12 173 LYS A N 1
ATOM 1394 C CA . LYS A 1 173 ? -19.838 -7.226 20.763 1.00 95.12 173 LYS A CA 1
ATOM 1395 C C . LYS A 1 173 ? -19.694 -8.744 20.916 1.00 95.12 173 LYS A C 1
ATOM 1397 O O . LYS A 1 173 ? -20.596 -9.495 20.538 1.00 95.12 173 LYS A O 1
ATOM 1402 N N . THR A 1 174 ? -18.548 -9.201 21.414 1.00 93.25 174 THR A N 1
ATOM 1403 C CA . THR A 1 174 ? -18.215 -10.637 21.453 1.00 93.25 174 THR A CA 1
ATOM 1404 C C . THR A 1 174 ? -18.726 -11.357 22.702 1.00 93.25 174 THR A C 1
ATOM 1406 O O . THR A 1 174 ? -18.781 -12.584 22.707 1.00 93.25 174 THR A O 1
ATOM 1409 N N . SER A 1 175 ? -19.131 -10.625 23.742 1.00 87.81 175 SER A N 1
ATOM 1410 C CA . SER A 1 175 ? -19.670 -11.174 24.991 1.00 87.81 175 SER A CA 1
ATOM 1411 C C . SER A 1 175 ? -20.743 -10.265 25.601 1.00 87.81 175 SER A C 1
ATOM 1413 O O . SER A 1 175 ? -20.768 -9.064 25.343 1.00 87.81 175 SER A O 1
ATOM 1415 N N . GLY A 1 176 ? -21.628 -10.827 26.429 1.00 82.12 176 GLY A N 1
ATOM 1416 C CA . GLY A 1 176 ? -22.727 -10.084 27.056 1.00 82.12 176 GLY A CA 1
ATOM 1417 C C . GLY A 1 176 ? -23.843 -9.728 26.070 1.00 82.12 176 GLY A C 1
ATOM 1418 O O . GLY A 1 176 ? -24.155 -10.513 25.174 1.00 82.12 176 GLY A O 1
ATOM 1419 N N . ASP A 1 177 ? -24.446 -8.550 26.243 1.00 80.81 177 ASP A N 1
ATOM 1420 C CA . ASP A 1 177 ? -25.519 -8.078 25.367 1.00 80.81 177 ASP A CA 1
ATOM 1421 C C . ASP A 1 177 ? -25.022 -7.903 23.931 1.00 80.81 177 ASP A C 1
ATOM 1423 O O . ASP A 1 177 ? -23.982 -7.288 23.681 1.00 80.81 177 ASP A O 1
ATOM 1427 N N . TYR A 1 178 ? -25.786 -8.425 22.971 1.00 79.38 178 TYR A N 1
ATOM 1428 C CA . TYR A 1 178 ? -25.474 -8.355 21.546 1.00 79.38 178 TYR A CA 1
ATOM 1429 C C . TYR A 1 178 ? -25.670 -6.938 20.990 1.00 79.38 178 TYR A C 1
ATOM 1431 O O . TYR A 1 178 ? -26.592 -6.674 20.220 1.00 79.38 178 TYR A O 1
ATOM 1439 N N . SER A 1 179 ? -24.783 -6.022 21.370 1.00 90.19 179 SER A N 1
ATOM 1440 C CA . SER A 1 179 ? -24.740 -4.666 20.842 1.00 90.19 179 SER A CA 1
ATOM 1441 C C . SER A 1 179 ? -23.934 -4.599 19.543 1.00 90.19 179 SER A C 1
ATOM 1443 O O . SER A 1 179 ? -22.971 -5.345 19.316 1.00 90.19 179 SER A O 1
ATOM 1445 N N . ILE A 1 180 ? -24.347 -3.682 18.668 1.00 93.69 180 ILE A N 1
ATOM 1446 C CA . ILE A 1 180 ? -23.666 -3.380 17.411 1.00 93.69 180 ILE A CA 1
ATOM 1447 C C . ILE A 1 180 ? -23.039 -1.993 17.531 1.00 93.69 180 ILE A C 1
ATOM 1449 O O . ILE A 1 180 ? -23.673 -1.040 17.978 1.00 93.69 180 ILE A O 1
ATOM 1453 N N . ALA A 1 181 ? -21.783 -1.876 17.113 1.00 94.50 181 ALA A N 1
ATOM 1454 C CA . ALA A 1 181 ? -21.124 -0.601 16.891 1.00 94.50 181 ALA A CA 1
ATOM 1455 C C . ALA A 1 181 ? -20.930 -0.400 15.387 1.00 94.50 181 ALA A C 1
ATOM 1457 O O . ALA A 1 181 ? -20.400 -1.273 14.698 1.00 94.50 181 ALA A O 1
ATOM 1458 N N . ILE A 1 182 ? -21.350 0.758 14.883 1.00 96.88 182 ILE A N 1
ATOM 1459 C CA . ILE A 1 182 ? -21.143 1.144 13.489 1.00 96.88 182 ILE A CA 1
ATOM 1460 C C . ILE A 1 182 ? -20.144 2.292 13.480 1.00 96.88 182 ILE A C 1
ATOM 1462 O O . ILE A 1 182 ? -20.403 3.346 14.057 1.00 96.88 182 ILE A O 1
ATOM 1466 N N . ILE A 1 183 ? -18.997 2.086 12.843 1.00 97.25 183 ILE A N 1
ATOM 1467 C CA . ILE A 1 183 ? -17.969 3.110 12.659 1.00 97.25 183 ILE A CA 1
ATOM 1468 C C . ILE A 1 183 ? -18.066 3.625 11.226 1.00 97.25 183 ILE A C 1
ATOM 1470 O O . ILE A 1 183 ? -18.047 2.835 10.284 1.00 97.25 183 ILE A O 1
ATOM 1474 N N . LYS A 1 184 ? -18.168 4.943 11.057 1.00 97.75 184 LYS A N 1
ATOM 1475 C CA . LYS A 1 184 ? -18.166 5.617 9.758 1.00 97.75 184 LYS A CA 1
ATOM 1476 C C . LYS A 1 184 ? -16.832 6.311 9.524 1.00 97.75 184 LYS A C 1
ATOM 1478 O O . LYS A 1 184 ? -16.290 6.930 10.438 1.00 97.75 184 LYS A O 1
ATOM 1483 N N . VAL A 1 185 ? -16.338 6.219 8.292 1.00 98.19 185 VAL A N 1
ATOM 1484 C CA . VAL A 1 185 ? -15.146 6.933 7.820 1.00 98.19 185 VAL A CA 1
ATOM 1485 C C . VAL A 1 185 ? -15.539 7.946 6.750 1.00 98.19 185 VAL A C 1
ATOM 1487 O O . VAL A 1 185 ? -16.193 7.618 5.764 1.00 98.19 185 VAL A O 1
ATOM 1490 N N . GLU A 1 186 ? -15.120 9.188 6.902 1.00 97.69 186 GLU A N 1
ATOM 1491 C CA . GLU A 1 186 ? -15.282 10.217 5.879 1.00 97.69 186 GLU A CA 1
ATOM 1492 C C . GLU A 1 186 ? -13.909 10.736 5.480 1.00 97.69 186 GLU A C 1
ATOM 1494 O O . GLU A 1 186 ? -13.067 10.990 6.336 1.00 97.69 186 GLU A O 1
ATOM 1499 N N . ILE A 1 187 ? -13.674 10.856 4.175 1.00 97.12 187 ILE A N 1
ATOM 1500 C CA . ILE A 1 187 ? -12.420 11.365 3.620 1.00 97.12 187 ILE A CA 1
ATOM 1501 C C . ILE A 1 187 ? -12.773 12.566 2.751 1.00 97.12 187 ILE A C 1
ATOM 1503 O O . ILE A 1 187 ? -13.516 12.425 1.780 1.00 97.12 187 ILE A O 1
ATOM 1507 N N . SER A 1 188 ? -12.256 13.739 3.111 1.00 94.94 188 SER A N 1
ATOM 1508 C CA . SER A 1 188 ? -12.467 14.993 2.386 1.00 94.94 188 SER A CA 1
ATOM 1509 C C . SER A 1 188 ? -11.144 15.739 2.252 1.00 94.94 188 SER A C 1
ATOM 1511 O O . SER A 1 188 ? -10.575 16.223 3.235 1.00 94.94 188 SER A O 1
ATOM 1513 N N . GLY A 1 189 ? -10.619 15.789 1.026 1.00 94.56 189 GLY A N 1
ATOM 1514 C CA . GLY A 1 189 ? -9.263 16.270 0.770 1.00 94.56 189 GLY A CA 1
ATOM 1515 C C . GLY A 1 189 ? -8.241 15.477 1.588 1.00 94.56 189 GLY A C 1
ATOM 1516 O O . GLY A 1 189 ? -8.187 14.253 1.495 1.00 94.56 189 GLY A O 1
ATOM 1517 N N . ASN A 1 190 ? -7.475 16.181 2.421 1.00 96.44 190 ASN A N 1
ATOM 1518 C CA . ASN A 1 190 ? -6.465 15.590 3.303 1.00 96.44 190 ASN A CA 1
ATOM 1519 C C . ASN A 1 190 ? -6.987 15.318 4.727 1.00 96.44 190 ASN A C 1
ATOM 1521 O O . ASN A 1 190 ? -6.201 15.007 5.617 1.00 96.44 190 ASN A O 1
ATOM 1525 N N . ASN A 1 191 ? -8.294 15.443 4.966 1.00 97.38 191 ASN A N 1
ATOM 1526 C CA . ASN A 1 191 ? -8.898 15.192 6.272 1.00 97.38 191 ASN A CA 1
ATOM 1527 C C . ASN A 1 191 ? -9.639 13.856 6.275 1.00 97.38 191 ASN A C 1
ATOM 1529 O O . ASN A 1 191 ? -10.398 13.554 5.352 1.00 97.38 191 ASN A O 1
ATOM 1533 N N . ILE A 1 192 ? -9.437 13.079 7.336 1.00 98.12 192 ILE A N 1
ATOM 1534 C CA . ILE A 1 192 ? -10.126 11.817 7.596 1.00 98.12 192 ILE A CA 1
ATOM 1535 C C . ILE A 1 192 ? -10.857 11.952 8.927 1.00 98.12 192 ILE A C 1
ATOM 1537 O O . ILE A 1 192 ? -10.233 12.223 9.949 1.00 98.12 192 ILE A O 1
ATOM 1541 N N . ILE A 1 193 ? -12.167 11.737 8.930 1.00 97.94 193 ILE A N 1
ATOM 1542 C CA . ILE A 1 193 ? -12.991 11.768 10.139 1.00 97.94 193 ILE A CA 1
ATOM 1543 C C . ILE A 1 193 ? -13.518 10.360 10.386 1.00 97.94 193 ILE A C 1
ATOM 1545 O O . ILE A 1 193 ? -14.105 9.743 9.498 1.00 97.94 193 ILE A O 1
ATOM 1549 N N . ILE A 1 194 ? -13.297 9.847 11.593 1.00 98.25 194 ILE A N 1
ATOM 1550 C CA . ILE A 1 194 ? -13.764 8.531 12.025 1.00 98.25 194 ILE A CA 1
ATOM 1551 C C . ILE A 1 194 ? -14.646 8.722 13.249 1.00 98.25 194 ILE A C 1
ATOM 1553 O O . ILE A 1 194 ? -14.206 9.272 14.258 1.00 98.25 194 ILE A O 1
ATOM 1557 N N . PHE A 1 195 ? -15.889 8.259 13.182 1.00 97.06 195 PHE A N 1
ATOM 1558 C CA . PHE A 1 195 ? -16.836 8.399 14.283 1.00 97.06 195 PHE A CA 1
ATOM 1559 C C . PHE A 1 195 ? -17.778 7.207 14.376 1.00 97.06 195 PHE A C 1
ATOM 1561 O O . PHE A 1 195 ? -18.012 6.487 13.406 1.00 97.06 195 PHE A O 1
ATOM 1568 N N . LYS A 1 196 ? -18.322 6.994 15.573 1.00 95.31 196 LYS A N 1
ATOM 1569 C CA . LYS A 1 196 ? -19.354 5.990 15.814 1.00 95.31 196 LYS A CA 1
ATOM 1570 C C . LYS A 1 196 ? -20.714 6.589 15.453 1.00 95.31 196 LYS A C 1
ATOM 1572 O O . LYS A 1 196 ? -21.027 7.693 15.891 1.00 95.31 196 LYS A O 1
ATOM 1577 N N . ILE A 1 197 ? -21.519 5.867 14.681 1.00 94.06 197 ILE A N 1
ATOM 1578 C CA . ILE A 1 197 ? -22.932 6.196 14.483 1.00 94.06 197 ILE A CA 1
ATOM 1579 C C . ILE A 1 197 ? -23.688 5.709 15.717 1.00 94.06 197 ILE A C 1
ATOM 1581 O O . ILE A 1 197 ? -23.594 4.535 16.083 1.00 94.06 197 ILE A O 1
ATOM 1585 N N . ASN A 1 198 ? -24.422 6.614 16.359 1.00 75.19 198 ASN A N 1
ATOM 1586 C CA . ASN A 1 198 ? -25.374 6.241 17.395 1.00 75.19 198 ASN A CA 1
ATOM 1587 C C . ASN A 1 198 ? -26.636 5.721 16.702 1.00 75.19 198 ASN A C 1
ATOM 1589 O O . ASN A 1 198 ? -27.262 6.458 15.940 1.00 75.19 198 ASN A O 1
ATOM 1593 N N . SER A 1 199 ? -26.941 4.445 16.925 1.00 56.12 199 SER A N 1
ATOM 1594 C CA . SER A 1 199 ? -28.200 3.794 16.557 1.00 56.12 199 SER A CA 1
ATOM 1595 C C . SER A 1 199 ? -29.100 3.691 17.773 1.00 56.12 199 SER A C 1
ATOM 1597 O O . SER A 1 199 ? -28.545 3.270 18.817 1.00 56.12 199 SER A O 1
#

Secondary structure (DSSP, 8-state):
-HHHHHHHHHHHHHHHTT---EEEEEEEE-SSS-EEEEEEETTEEEEEEE-TT-EEEEEEES--EEEEEES-GGGEEEEE-SSEEEEEE----EEEEEEE-SS-EEEE-TTS--EE-TTS-B-SEEEE-SEEEEEEESS---GGG--B-SEEEETTEEEEEEEEETTEEEEEESSSS--EEEEEEEEETTEEEEEEEP-

Nearest PDB structures (foldseek):
  7skp-assembly1_B  TM=7.495E-01  e=5.872E-01  synthetic construct
  7sko-assembly2_B  TM=7.013E-01  e=2.111E+00  synthetic construct
  8bl6-assembly1_A  TM=3.658E-01  e=2.337E-01  synthetic construct
  7skn-assembly1_B  TM=5.237E-01  e=1.720E+00  synthetic construct

Foldseek 3Di:
DVVVVVVVVVVVVVVVVPDWDKDKAKEFAQAQAWWWWWKDADNDIDIDTDHHGDIDIDIYTNDIDIGIPPDDCLQWDWDDDPHYIYIYGQQDKAKAKEAAQFAWWKWAQCSVQWFADPVRHGDRIDIDHHGIDMTMTSDDDDLVRTDIDQWDDTPNWIWGFDDDDRQWTWTFTPDDDGDIWIWGWDDDRRYIYIDTDDD

pLDDT: mean 91.56, std 10.51, range [52.31, 98.5]

Sequence (199 aa):
MKKLVLIALIAILFAGCGKKEKGIVTIENKSSYPIEFEFAQNYESKMIILQPNDSIDCVWERYFHCIIKKPSTNILKKQETKEKILILNNDKLYSYTVQNGVCNLTMLDNNQFLLALPTNSPTDSITLNKGQSNIKTFRSLSVQNVIFDKNITIGTDQYLQFKRDGNLFYYKKTSGDYSIAIIKVEISGNNIIIFKINS

Mean predicted aligned error: 7.55 Å

Organism: Treponema denticola (strain ATCC 35405 / DSM 14222 / CIP 103919 / JCM 8153 / KCTC 15104) (NCBI:txid243275)